Protein AF-0000000067833320 (afdb_homodimer)

Sequence (356 aa):
MSDLRVIGLAGWSGAGKTTLLARLIPVLVTRGMRVATLKHAHHAFDIDQPGKDSFVHRQAGASEVIVSSARRWAQIREVEEGAEATLPELLRRLTPTGLALVEGFKREAHPKLEVFRAANGRPPLHGDNPRIVGIASDVPFPQAAVPVVGLDDIEAIADLVTERAEALETVLARLERPMSDLRVIGLAGWSGAGKTTLLARLIPVLVTRGMRVATLKHAHHAFDIDQPGKDSFVHRQAGASEVIVSSARRWAQIREVEEGAEATLPELLRRLTPTGLALVEGFKREAHPKLEVFRAANGRPPLHGDNPRIVGIASDVPFPQAAVPVVGLDDIEAIADLVTERAEALETVLARLERP

Structure (mmCIF, N/CA/C/O backbone):
data_AF-0000000067833320-model_v1
#
loop_
_entity.id
_entity.type
_entity.pdbx_description
1 polymer 'Molybdopterin-guanine dinucleotide biosynthesis protein B, GTP-binding'
#
loop_
_atom_site.group_PDB
_atom_site.id
_atom_site.type_symbol
_atom_site.label_atom_id
_atom_site.label_alt_id
_atom_site.label_comp_id
_atom_site.label_asym_id
_atom_site.label_entity_id
_atom_site.label_seq_id
_atom_site.pdbx_PDB_ins_code
_atom_site.Cartn_x
_atom_site.Cartn_y
_atom_site.Cartn_z
_atom_site.occupancy
_atom_site.B_iso_or_equiv
_atom_site.auth_seq_id
_atom_site.auth_comp_id
_atom_site.auth_asym_id
_atom_site.auth_atom_id
_atom_site.pdbx_PDB_model_num
ATOM 1 N N . MET A 1 1 ? 6.457 -0.053 21.578 1 74.06 1 MET A N 1
ATOM 2 C CA . MET A 1 1 ? 5.422 0.975 21.578 1 74.06 1 MET A CA 1
ATOM 3 C C . MET A 1 1 ? 5.641 1.967 20.438 1 74.06 1 MET A C 1
ATOM 5 O O . MET A 1 1 ? 6.781 2.227 20.047 1 74.06 1 MET A O 1
ATOM 9 N N . SER A 1 2 ? 4.539 2.297 19.562 1 88.75 2 SER A N 1
ATOM 10 C CA . SER A 1 2 ? 4.648 3.225 18.453 1 88.75 2 SER A CA 1
ATOM 11 C C . SER A 1 2 ? 4.984 4.633 18.922 1 88.75 2 SER A C 1
ATOM 13 O O . SER A 1 2 ? 4.445 5.094 19.938 1 88.75 2 SER A O 1
ATOM 15 N N . ASP A 1 3 ? 5.953 5.301 18.344 1 95.12 3 ASP A N 1
ATOM 16 C CA . ASP A 1 3 ? 6.242 6.699 18.656 1 95.12 3 ASP A CA 1
ATOM 17 C C . ASP A 1 3 ? 5.746 7.625 17.547 1 95.12 3 ASP A C 1
ATOM 19 O O . ASP A 1 3 ? 6.199 8.766 17.438 1 95.12 3 ASP A O 1
ATOM 23 N N . LEU A 1 4 ? 4.863 7.09 16.781 1 97.88 4 LEU A N 1
ATOM 24 C CA . LEU A 1 4 ? 4.262 7.867 15.695 1 97.88 4 LEU A CA 1
ATOM 25 C C . LEU A 1 4 ? 3.332 8.938 16.25 1 97.88 4 LEU A C 1
ATOM 27 O O . LEU A 1 4 ? 2.527 8.672 17.141 1 97.88 4 LEU A O 1
ATOM 31 N N . ARG A 1 5 ? 3.521 10.148 15.75 1 98.62 5 ARG A N 1
ATOM 32 C CA . ARG A 1 5 ? 2.623 11.25 16.078 1 98.62 5 ARG A CA 1
ATOM 33 C C . ARG A 1 5 ? 1.807 11.672 14.867 1 98.62 5 ARG A C 1
ATOM 35 O O . ARG A 1 5 ? 2.246 11.5 13.727 1 98.62 5 ARG A O 1
ATOM 42 N N . VAL A 1 6 ? 0.588 12.219 15.141 1 98.75 6 VAL A N 1
ATOM 43 C CA . VAL A 1 6 ? -0.373 12.43 14.07 1 98.75 6 VAL A CA 1
ATOM 44 C C . VAL A 1 6 ? -0.903 13.867 14.125 1 98.75 6 VAL A C 1
ATOM 46 O O . VAL A 1 6 ? -1.241 14.367 15.195 1 98.75 6 VAL A O 1
ATOM 49 N N . ILE A 1 7 ? -0.963 14.461 13.039 1 98.75 7 ILE A N 1
ATOM 50 C CA . ILE A 1 7 ? -1.669 15.734 12.922 1 98.75 7 ILE A CA 1
ATOM 51 C C . ILE A 1 7 ? -2.207 15.898 11.508 1 98.75 7 ILE A C 1
ATOM 53 O O . ILE A 1 7 ? -1.565 15.484 10.539 1 98.75 7 ILE A O 1
ATOM 57 N N . GLY A 1 8 ? -3.346 16.438 11.422 1 98.12 8 GLY A N 1
ATOM 58 C CA . GLY A 1 8 ? -3.959 16.656 10.125 1 98.12 8 GLY A CA 1
ATOM 59 C C . GLY A 1 8 ? -3.912 18.109 9.68 1 98.12 8 GLY A C 1
ATOM 60 O O . GLY A 1 8 ? -3.506 18.984 10.445 1 98.12 8 GLY A O 1
ATOM 61 N N . LEU A 1 9 ? -4.227 18.328 8.445 1 97.44 9 LEU A N 1
ATOM 62 C CA . LEU A 1 9 ? -4.488 19.656 7.883 1 97.44 9 LEU A CA 1
ATOM 63 C C . LEU A 1 9 ? -5.961 19.812 7.527 1 97.44 9 LEU A C 1
ATOM 65 O O . LEU A 1 9 ? -6.562 18.906 6.941 1 97.44 9 LEU A O 1
ATOM 69 N N . ALA A 1 10 ? -6.469 20.875 7.93 1 96.5 10 ALA A N 1
ATOM 70 C CA . ALA A 1 10 ? -7.84 21.219 7.582 1 96.5 10 ALA A CA 1
ATOM 71 C C . ALA A 1 10 ? -7.887 22.531 6.789 1 96.5 10 ALA A C 1
ATOM 73 O O . ALA A 1 10 ? -7.047 23.406 6.98 1 96.5 10 ALA A O 1
ATOM 74 N N . GLY A 1 11 ? -8.836 22.609 5.988 1 95.38 11 GLY A N 1
ATOM 75 C CA . GLY A 1 11 ? -9.039 23.797 5.164 1 95.38 11 GLY A CA 1
ATOM 76 C C . GLY A 1 11 ? -9.922 23.547 3.959 1 95.38 11 GLY A C 1
ATOM 77 O O . GLY A 1 11 ? -10.094 22.391 3.539 1 95.38 11 GLY A O 1
ATOM 78 N N . TRP A 1 12 ? -10.516 24.609 3.439 1 93.75 12 TRP A N 1
ATOM 79 C CA . TRP A 1 12 ? -11.367 24.484 2.26 1 93.75 12 TRP A CA 1
ATOM 80 C C . TRP A 1 12 ? -10.539 24.203 1.015 1 93.75 12 TRP A C 1
ATOM 82 O O . TRP A 1 12 ? -9.328 24.453 1 1 93.75 12 TRP A O 1
ATOM 92 N N . SER A 1 13 ? -11.234 23.594 0.027 1 90.25 13 SER A N 1
ATOM 93 C CA . SER A 1 13 ? -10.57 23.422 -1.262 1 90.25 13 SER A CA 1
ATOM 94 C C . SER A 1 13 ? -9.953 24.734 -1.744 1 90.25 13 SER A C 1
ATOM 96 O O . SER A 1 13 ? -10.586 25.781 -1.66 1 90.25 13 SER A O 1
ATOM 98 N N . GLY A 1 14 ? -8.727 24.688 -2.121 1 90.31 14 GLY A N 1
ATOM 99 C CA . GLY A 1 14 ? -8.07 25.875 -2.625 1 90.31 14 GLY A CA 1
ATOM 100 C C . GLY A 1 14 ? -7.301 26.641 -1.555 1 90.31 14 GLY A C 1
ATOM 101 O O . GLY A 1 14 ? -6.637 27.625 -1.847 1 90.31 14 GLY A O 1
ATOM 102 N N . ALA A 1 15 ? -7.324 26.141 -0.377 1 93.44 15 ALA A N 1
ATOM 103 C CA . ALA A 1 15 ? -6.668 26.844 0.724 1 93.44 15 ALA A CA 1
ATOM 104 C C . ALA A 1 15 ? -5.152 26.672 0.659 1 93.44 15 ALA A C 1
ATOM 106 O O . ALA A 1 15 ? -4.41 27.375 1.341 1 93.44 15 ALA A O 1
ATOM 107 N N . GLY A 1 16 ? -4.723 25.672 -0.151 1 91.94 16 GLY A N 1
ATOM 108 C CA . GLY A 1 16 ? -3.289 25.484 -0.327 1 91.94 16 GLY A CA 1
ATOM 109 C C . GLY A 1 16 ? -2.721 24.375 0.535 1 91.94 16 GLY A C 1
ATOM 110 O O . GLY A 1 16 ? -1.532 24.375 0.86 1 91.94 16 GLY A O 1
ATOM 111 N N . LYS A 1 17 ? -3.521 23.453 0.942 1 93.81 17 LYS A N 1
ATOM 112 C CA . LYS A 1 17 ? -3.076 22.375 1.814 1 93.81 17 LYS A CA 1
ATOM 113 C C . LYS A 1 17 ? -1.991 21.531 1.143 1 93.81 17 LYS A C 1
ATOM 115 O O . LYS A 1 17 ? -0.934 21.297 1.729 1 93.81 17 LYS A O 1
ATOM 120 N N . THR A 1 18 ? -2.223 21.094 -0.013 1 90.44 18 THR A N 1
ATOM 121 C CA . THR A 1 18 ? -1.281 20.25 -0.732 1 90.44 18 THR A CA 1
ATOM 122 C C . THR A 1 18 ? 0.027 20.984 -0.994 1 90.44 18 THR A C 1
ATOM 124 O O . THR A 1 18 ? 1.109 20.422 -0.853 1 90.44 18 THR A O 1
ATOM 127 N N . THR A 1 19 ? -0.073 22.281 -1.34 1 92.12 19 THR A N 1
ATOM 128 C CA . THR A 1 19 ? 1.105 23.125 -1.54 1 92.12 19 THR A CA 1
ATOM 129 C C . THR A 1 19 ? 1.911 23.234 -0.25 1 92.12 19 THR A C 1
ATOM 131 O O . THR A 1 19 ? 3.141 23.141 -0.268 1 92.12 19 THR A O 1
ATOM 134 N N . LEU A 1 20 ? 1.208 23.516 0.738 1 96.44 20 LEU A N 1
ATOM 135 C CA . LEU A 1 20 ? 1.877 23.641 2.027 1 96.44 20 LEU A CA 1
ATOM 136 C C . LEU A 1 20 ? 2.607 22.359 2.389 1 96.44 20 LEU A C 1
ATOM 138 O O . LEU A 1 20 ? 3.754 22.391 2.842 1 96.44 20 LEU A O 1
ATOM 142 N N . LEU A 1 21 ? 1.971 21.219 2.172 1 96.56 21 LEU A N 1
ATOM 143 C CA . LEU A 1 21 ? 2.578 19.938 2.51 1 96.56 21 LEU A CA 1
ATOM 144 C C . LEU A 1 21 ? 3.863 19.719 1.72 1 96.56 21 LEU A C 1
ATOM 146 O O . LEU A 1 21 ? 4.855 19.219 2.266 1 96.56 21 LEU A O 1
ATOM 150 N N . ALA A 1 22 ? 3.859 20.062 0.51 1 95.75 22 ALA A N 1
ATOM 151 C CA . ALA A 1 22 ? 5.027 19.891 -0.347 1 95.75 22 ALA A CA 1
ATOM 152 C C . ALA A 1 22 ? 6.215 20.703 0.174 1 95.75 22 ALA A C 1
ATOM 154 O O . ALA A 1 22 ? 7.367 20.297 0.016 1 95.75 22 ALA A O 1
ATOM 155 N N . ARG A 1 23 ? 5.93 21.812 0.79 1 97.75 23 ARG A N 1
ATOM 156 C CA . ARG A 1 23 ? 6.988 22.656 1.33 1 97.75 23 ARG A CA 1
ATOM 157 C C . ARG A 1 23 ? 7.355 22.234 2.75 1 97.75 23 ARG A C 1
ATOM 159 O O . ARG A 1 23 ? 8.5 22.406 3.174 1 97.75 23 ARG A O 1
ATOM 166 N N . LEU A 1 24 ? 6.414 21.734 3.42 1 98.56 24 LEU A N 1
ATOM 167 C CA . LEU A 1 24 ? 6.578 21.391 4.824 1 98.56 24 LEU A CA 1
ATOM 168 C C . LEU A 1 24 ? 7.387 20.109 4.977 1 98.56 24 LEU A C 1
ATOM 170 O O . LEU A 1 24 ? 8.258 20.016 5.844 1 98.56 24 LEU A O 1
ATOM 174 N N . ILE A 1 25 ? 7.188 19.109 4.133 1 98.56 25 ILE A N 1
ATOM 175 C CA . ILE A 1 25 ? 7.77 17.781 4.25 1 98.56 25 ILE A CA 1
ATOM 176 C C . ILE A 1 25 ? 9.297 17.875 4.184 1 98.56 25 ILE A C 1
ATOM 178 O O . ILE A 1 25 ? 9.992 17.359 5.059 1 98.56 25 ILE A O 1
ATOM 182 N N . PRO A 1 26 ? 9.867 18.656 3.256 1 98.38 26 PRO A N 1
ATOM 183 C CA . PRO A 1 26 ? 11.328 18.734 3.193 1 98.38 26 PRO A CA 1
ATOM 184 C C . PRO A 1 26 ? 11.938 19.328 4.465 1 98.38 26 PRO A C 1
ATOM 186 O O . PRO A 1 26 ? 13.008 18.891 4.902 1 98.38 26 PRO A O 1
ATOM 189 N N . VAL A 1 27 ? 11.297 20.266 4.992 1 98.62 27 VAL A N 1
ATOM 190 C CA . VAL A 1 27 ? 11.789 20.891 6.207 1 98.62 27 VAL A CA 1
ATOM 191 C C . VAL A 1 27 ? 11.797 19.891 7.355 1 98.62 27 VAL A C 1
ATOM 193 O O . VAL A 1 27 ? 12.781 19.781 8.086 1 98.62 27 VAL A O 1
ATOM 196 N N . LEU A 1 28 ? 10.742 19.141 7.504 1 98.62 28 LEU A N 1
ATOM 197 C CA . LEU A 1 28 ? 10.641 18.141 8.555 1 98.62 28 LEU A CA 1
ATOM 198 C C . LEU A 1 28 ? 11.68 17.031 8.367 1 98.62 28 LEU A C 1
ATOM 200 O O . LEU A 1 28 ? 12.312 16.594 9.328 1 98.62 28 LEU A O 1
ATOM 204 N N . VAL A 1 29 ? 11.875 16.609 7.156 1 97.81 29 VAL A N 1
ATOM 205 C CA . VAL A 1 29 ? 12.836 15.562 6.836 1 97.81 29 VAL A CA 1
ATOM 206 C C . VAL A 1 29 ? 14.25 16.047 7.133 1 97.81 29 VAL A C 1
ATOM 208 O O . VAL A 1 29 ? 15.062 15.305 7.695 1 97.81 29 VAL A O 1
ATOM 211 N N . THR A 1 30 ? 14.531 17.25 6.781 1 97.31 30 THR A N 1
ATOM 212 C CA . THR A 1 30 ? 15.844 17.844 7.043 1 97.31 30 THR A CA 1
ATOM 213 C C . THR A 1 30 ? 16.125 17.875 8.539 1 97.31 30 THR A C 1
ATOM 215 O O . THR A 1 30 ? 17.281 17.75 8.961 1 97.31 30 THR A O 1
ATOM 218 N N . ARG A 1 31 ? 15.102 17.969 9.273 1 97.38 31 ARG A N 1
ATOM 219 C CA . ARG A 1 31 ? 15.219 17.984 10.727 1 97.38 31 ARG A CA 1
ATOM 220 C C . ARG A 1 31 ? 15.375 16.578 11.281 1 97.38 31 ARG A C 1
ATOM 222 O O . ARG A 1 31 ? 15.398 16.391 12.5 1 97.38 31 ARG A O 1
ATOM 229 N N . GLY A 1 32 ? 15.367 15.594 10.445 1 96.12 32 GLY A N 1
ATOM 230 C CA . GLY A 1 32 ? 15.625 14.219 10.844 1 96.12 32 GLY A CA 1
ATOM 231 C C . GLY A 1 32 ? 14.359 13.438 11.125 1 96.12 32 GLY A C 1
ATOM 232 O O . GLY A 1 32 ? 14.414 12.336 11.688 1 96.12 32 GLY A O 1
ATOM 233 N N . MET A 1 33 ? 13.258 14.016 10.711 1 96.62 33 MET A N 1
ATOM 234 C CA . MET A 1 33 ? 11.992 13.344 11.008 1 96.62 33 MET A CA 1
ATOM 235 C C . MET A 1 33 ? 11.586 12.43 9.859 1 96.62 33 MET A C 1
ATOM 237 O O . MET A 1 33 ? 11.719 12.797 8.688 1 96.62 33 MET A O 1
ATOM 241 N N . ARG A 1 34 ? 11.188 11.234 10.195 1 96.5 34 ARG A N 1
ATOM 242 C CA . ARG A 1 34 ? 10.484 10.391 9.234 1 96.5 34 ARG A CA 1
ATOM 243 C C . ARG A 1 34 ? 9.047 10.852 9.055 1 96.5 34 ARG A C 1
ATOM 245 O O . ARG A 1 34 ? 8.305 11 10.031 1 96.5 34 ARG A O 1
ATOM 252 N N . VAL A 1 35 ? 8.633 11.086 7.793 1 98.19 35 VAL A N 1
ATOM 253 C CA . VAL A 1 35 ? 7.32 11.672 7.551 1 98.19 35 VAL A CA 1
ATOM 254 C C . VAL A 1 35 ? 6.477 10.711 6.719 1 98.19 35 VAL A C 1
ATOM 256 O O . VAL A 1 35 ? 6.945 10.172 5.711 1 98.19 35 VAL A O 1
ATOM 259 N N . ALA A 1 36 ? 5.301 10.445 7.137 1 98.38 36 ALA A N 1
ATOM 260 C CA . ALA A 1 36 ? 4.258 9.766 6.371 1 98.38 36 ALA A CA 1
ATOM 261 C C . ALA A 1 36 ? 3.109 10.711 6.047 1 98.38 36 ALA A C 1
ATOM 263 O O . ALA A 1 36 ? 2.812 11.625 6.824 1 98.38 36 ALA A O 1
ATOM 264 N N . THR A 1 37 ? 2.508 10.484 4.926 1 98.06 37 THR A N 1
ATOM 265 C CA . THR A 1 37 ? 1.328 11.273 4.598 1 98.06 37 THR A CA 1
ATOM 266 C C . THR A 1 37 ? 0.134 10.367 4.309 1 98.06 37 THR A C 1
ATOM 268 O O . THR A 1 37 ? 0.297 9.266 3.777 1 98.06 37 THR A O 1
ATOM 271 N N . LEU A 1 38 ? -0.971 10.797 4.719 1 97.44 38 LEU A N 1
ATOM 272 C CA . LEU A 1 38 ? -2.25 10.141 4.488 1 97.44 38 LEU A CA 1
ATOM 273 C C . LEU A 1 38 ? -3.271 11.117 3.92 1 97.44 38 LEU A C 1
ATOM 275 O O . LEU A 1 38 ? -3.5 12.188 4.488 1 97.44 38 LEU A O 1
ATOM 279 N N . LYS A 1 39 ? -3.76 10.766 2.764 1 94.88 39 LYS A N 1
ATOM 280 C CA . LYS A 1 39 ? -4.742 11.648 2.133 1 94.88 39 LYS A CA 1
ATOM 281 C C . LYS A 1 39 ? -6.012 10.883 1.774 1 94.88 39 LYS A C 1
ATOM 283 O O . LYS A 1 39 ? -5.949 9.812 1.163 1 94.88 39 LYS A O 1
ATOM 288 N N . HIS A 1 40 ? -7.105 11.414 2.17 1 93.12 40 HIS A N 1
ATOM 289 C CA . HIS A 1 40 ? -8.391 10.922 1.683 1 93.12 40 HIS A CA 1
ATOM 290 C C . HIS A 1 40 ? -8.891 11.766 0.511 1 93.12 40 HIS A C 1
ATOM 292 O O . HIS A 1 40 ? -9.062 12.977 0.638 1 93.12 40 HIS A O 1
ATOM 298 N N . ALA A 1 41 ? -9.086 11.047 -0.572 1 85.75 41 ALA A N 1
ATOM 299 C CA . ALA A 1 41 ? -9.578 11.711 -1.773 1 85.75 41 ALA A CA 1
ATOM 300 C C . ALA A 1 41 ? -11.078 11.484 -1.947 1 85.75 41 ALA A C 1
ATOM 302 O O . ALA A 1 41 ? -11.578 10.383 -1.726 1 85.75 41 ALA A O 1
ATOM 303 N N . HIS A 1 42 ? -11.805 12.531 -2.191 1 78.12 42 HIS A N 1
ATOM 304 C CA . HIS A 1 42 ? -13.25 12.453 -2.393 1 78.12 42 HIS A CA 1
ATOM 305 C C . HIS A 1 42 ? -13.586 11.68 -3.664 1 78.12 42 HIS A C 1
ATOM 307 O O . HIS A 1 42 ? -14.633 11.039 -3.744 1 78.12 42 HIS A O 1
ATOM 313 N N . HIS A 1 43 ? -12.719 11.719 -4.582 1 77.44 43 HIS A N 1
ATOM 314 C CA . HIS A 1 43 ? -12.992 11.023 -5.836 1 77.44 43 HIS A CA 1
ATOM 315 C C . HIS A 1 43 ? -12.133 9.781 -5.977 1 77.44 43 HIS A C 1
ATOM 317 O O . HIS A 1 43 ? -11.062 9.688 -5.367 1 77.44 43 HIS A O 1
ATOM 323 N N . ALA A 1 44 ? -12.75 8.875 -6.766 1 71.06 44 ALA A N 1
ATOM 324 C CA . ALA A 1 44 ? -12.008 7.66 -7.086 1 71.06 44 ALA A CA 1
ATOM 325 C C . ALA A 1 44 ? -10.711 7.984 -7.812 1 71.06 44 ALA A C 1
ATOM 327 O O . ALA A 1 44 ? -10.664 8.883 -8.656 1 71.06 44 ALA A O 1
ATOM 328 N N . PHE A 1 45 ? -9.672 7.461 -7.316 1 77.31 45 PHE A N 1
ATOM 329 C CA . PHE A 1 45 ? -8.367 7.676 -7.93 1 77.31 45 PHE A CA 1
ATOM 330 C C . PHE A 1 45 ? -7.75 6.355 -8.367 1 77.31 45 PHE A C 1
ATOM 332 O O . PHE A 1 45 ? -8.219 5.285 -7.973 1 77.31 45 PHE A O 1
ATOM 339 N N . ASP A 1 46 ? -6.906 6.453 -9.422 1 81.44 46 ASP A N 1
ATOM 340 C CA . ASP A 1 46 ? -6.027 5.332 -9.742 1 81.44 46 ASP A CA 1
ATOM 341 C C . ASP A 1 46 ? -4.562 5.723 -9.578 1 81.44 46 ASP A C 1
ATOM 343 O O . ASP A 1 46 ? -4.086 6.66 -10.219 1 81.44 46 ASP A O 1
ATOM 347 N N . ILE A 1 47 ? -3.98 5.105 -8.641 1 86.5 47 ILE A N 1
ATOM 348 C CA . ILE A 1 47 ? -2.578 5.406 -8.383 1 86.5 47 ILE A CA 1
ATOM 349 C C . ILE A 1 47 ? -1.702 4.734 -9.438 1 86.5 47 ILE A C 1
ATOM 351 O O . ILE A 1 47 ? -0.564 5.152 -9.664 1 86.5 47 ILE A O 1
ATOM 355 N N . ASP A 1 48 ? -2.195 3.654 -10.07 1 88.38 48 ASP A N 1
ATOM 356 C CA . ASP A 1 48 ? -1.497 2.961 -11.148 1 88.38 48 ASP A CA 1
ATOM 357 C C . ASP A 1 48 ? -2.131 3.271 -12.5 1 88.38 48 ASP A C 1
ATOM 359 O O . ASP A 1 48 ? -3.113 4.012 -12.578 1 88.38 48 ASP A O 1
ATOM 363 N N . GLN A 1 49 ? -1.409 2.922 -13.602 1 87.81 49 GLN A N 1
ATOM 364 C CA . GLN A 1 49 ? -1.873 3.254 -14.945 1 87.81 49 GLN A CA 1
ATOM 365 C C . GLN A 1 49 ? -1.968 2.006 -15.82 1 87.81 49 GLN A C 1
ATOM 367 O O . GLN A 1 49 ? -1.28 1.015 -15.57 1 87.81 49 GLN A O 1
ATOM 372 N N . PRO A 1 50 ? -2.828 2.109 -16.875 1 85.5 50 PRO A N 1
ATOM 373 C CA . PRO A 1 50 ? -2.928 0.984 -17.812 1 85.5 50 PRO A CA 1
ATOM 374 C C . PRO A 1 50 ? -1.568 0.541 -18.344 1 85.5 50 PRO A C 1
ATOM 376 O O . PRO A 1 50 ? -0.73 1.381 -18.688 1 85.5 50 PRO A O 1
ATOM 379 N N . GLY A 1 51 ? -1.385 -0.758 -18.375 1 83.75 51 GLY A N 1
ATOM 380 C CA . GLY A 1 51 ? -0.127 -1.29 -18.875 1 83.75 51 GLY A CA 1
ATOM 381 C C . GLY A 1 51 ? 0.811 -1.739 -17.766 1 83.75 51 GLY A C 1
ATOM 382 O O . GLY A 1 51 ? 1.733 -2.521 -18.016 1 83.75 51 GLY A O 1
ATOM 383 N N . LYS A 1 52 ? 0.589 -1.218 -16.562 1 87.31 52 LYS A N 1
ATOM 384 C CA . LYS A 1 52 ? 1.38 -1.685 -15.438 1 87.31 52 LYS A CA 1
ATOM 385 C C . LYS A 1 52 ? 0.813 -2.982 -14.867 1 87.31 52 LYS A C 1
ATOM 387 O O . LYS A 1 52 ? -0.387 -3.24 -14.969 1 87.31 52 LYS A O 1
ATOM 392 N N . ASP A 1 53 ? 1.65 -3.732 -14.297 1 88.5 53 ASP A N 1
ATOM 393 C CA . ASP A 1 53 ? 1.245 -5.023 -13.742 1 88.5 53 ASP A CA 1
ATOM 394 C C . ASP A 1 53 ? 0.15 -4.852 -12.695 1 88.5 53 ASP A C 1
ATOM 396 O O . ASP A 1 53 ? -0.83 -5.602 -12.688 1 88.5 53 ASP A O 1
ATOM 400 N N . SER A 1 54 ? 0.334 -3.84 -11.852 1 93.12 54 SER A N 1
ATOM 401 C CA . SER A 1 54 ? -0.656 -3.623 -10.805 1 93.12 54 SER A CA 1
ATOM 402 C C . SER A 1 54 ? -2.031 -3.328 -11.391 1 93.12 54 SER A C 1
ATOM 404 O O . SER A 1 54 ? -3.037 -3.875 -10.938 1 93.12 54 SER A O 1
ATOM 406 N N . PHE A 1 55 ? -2.062 -2.508 -12.438 1 91.56 55 PHE A N 1
ATOM 407 C CA . PHE A 1 55 ? -3.316 -2.158 -13.094 1 91.56 55 PHE A CA 1
ATOM 408 C C . PHE A 1 55 ? -3.951 -3.385 -13.734 1 91.56 55 PHE A C 1
ATOM 410 O O . PHE A 1 55 ? -5.145 -3.641 -13.562 1 91.56 55 PHE A O 1
ATOM 417 N N . VAL A 1 56 ? -3.143 -4.121 -14.383 1 93.19 56 VAL A N 1
ATOM 418 C CA . VAL A 1 56 ? -3.607 -5.309 -15.094 1 93.19 56 VAL A CA 1
ATOM 419 C C . VAL A 1 56 ? -4.203 -6.305 -14.102 1 93.19 56 VAL A C 1
ATOM 421 O O . VAL A 1 56 ? -5.281 -6.855 -14.336 1 93.19 56 VAL A O 1
ATOM 424 N N . HIS A 1 57 ? -3.533 -6.52 -13.016 1 95.44 57 HIS A N 1
ATOM 425 C CA . HIS A 1 57 ? -4.008 -7.48 -12.031 1 95.44 57 HIS A CA 1
ATOM 426 C C . HIS A 1 57 ? -5.312 -7.023 -11.391 1 95.44 57 HIS A C 1
ATOM 428 O O . HIS A 1 57 ? -6.227 -7.828 -11.188 1 95.44 57 HIS A O 1
ATOM 434 N N . ARG A 1 58 ? -5.434 -5.727 -11.109 1 93.75 58 ARG A N 1
ATOM 435 C CA . ARG A 1 58 ? -6.664 -5.203 -10.531 1 93.75 58 ARG A CA 1
ATOM 436 C C . ARG A 1 58 ? -7.828 -5.336 -11.508 1 93.75 58 ARG A C 1
ATOM 438 O O . ARG A 1 58 ? -8.922 -5.742 -11.125 1 93.75 58 ARG A O 1
ATOM 445 N N . GLN A 1 59 ? -7.527 -5.008 -12.734 1 93.69 59 GLN A N 1
ATOM 446 C CA . GLN A 1 59 ? -8.555 -5.125 -13.766 1 93.69 59 GLN A CA 1
ATOM 447 C C . GLN A 1 59 ? -9.008 -6.574 -13.922 1 93.69 59 GLN A C 1
ATOM 449 O O . GLN A 1 59 ? -10.18 -6.832 -14.203 1 93.69 59 GLN A O 1
ATOM 454 N N . ALA A 1 60 ? -8.078 -7.477 -13.695 1 95.5 60 ALA A N 1
ATOM 455 C CA . ALA A 1 60 ? -8.383 -8.898 -13.805 1 95.5 60 ALA A CA 1
ATOM 456 C C . ALA A 1 60 ? -9.203 -9.383 -12.609 1 95.5 60 ALA A C 1
ATOM 458 O O . ALA A 1 60 ? -9.703 -10.508 -12.609 1 95.5 60 ALA A O 1
ATOM 459 N N . GLY A 1 61 ? -9.266 -8.57 -11.516 1 95.5 61 GLY A N 1
ATOM 460 C CA . GLY A 1 61 ? -10.164 -8.898 -10.422 1 95.5 61 GLY A CA 1
ATOM 461 C C . GLY A 1 61 ? -9.453 -9.109 -9.102 1 95.5 61 GLY A C 1
ATOM 462 O O . GLY A 1 61 ? -10.086 -9.422 -8.086 1 95.5 61 GLY A O 1
ATOM 463 N N . ALA A 1 62 ? -8.133 -8.969 -9.156 1 96.69 62 ALA A N 1
ATOM 464 C CA . ALA A 1 62 ? -7.426 -9.07 -7.883 1 96.69 62 ALA A CA 1
ATOM 465 C C . ALA A 1 62 ? -7.887 -7.988 -6.91 1 96.69 62 ALA A C 1
ATOM 467 O O . ALA A 1 62 ? -7.961 -6.809 -7.27 1 96.69 62 ALA A O 1
ATOM 468 N N . SER A 1 63 ? -8.141 -8.344 -5.656 1 95.81 63 SER A N 1
ATOM 469 C CA . SER A 1 63 ? -8.641 -7.398 -4.664 1 95.81 63 SER A CA 1
ATOM 470 C C . SER A 1 63 ? -7.492 -6.656 -3.986 1 95.81 63 SER A C 1
ATOM 472 O O . SER A 1 63 ? -7.711 -5.633 -3.336 1 95.81 63 SER A O 1
ATOM 474 N N . GLU A 1 64 ? -6.309 -7.215 -4.105 1 96.69 64 GLU A N 1
ATOM 475 C CA . GLU A 1 64 ? -5.117 -6.629 -3.498 1 96.69 64 GLU A CA 1
ATOM 476 C C . GLU A 1 64 ? -3.871 -6.926 -4.324 1 96.69 64 GLU A C 1
ATOM 478 O O . GLU A 1 64 ? -3.703 -8.039 -4.828 1 96.69 64 GLU A O 1
ATOM 483 N N . VAL A 1 65 ? -3.045 -5.875 -4.461 1 96.81 65 VAL A N 1
ATOM 484 C CA . VAL A 1 65 ? -1.83 -6.012 -5.258 1 96.81 65 VAL A CA 1
ATOM 485 C C . VAL A 1 65 ? -0.654 -5.375 -4.52 1 96.81 65 VAL A C 1
ATOM 487 O O . VAL A 1 65 ? -0.76 -4.25 -4.023 1 96.81 65 VAL A O 1
ATOM 490 N N . ILE A 1 66 ? 0.402 -6.141 -4.426 1 97.12 66 ILE A N 1
ATOM 491 C CA . ILE A 1 66 ? 1.654 -5.586 -3.926 1 97.12 66 ILE A CA 1
ATOM 492 C C . ILE A 1 66 ? 2.729 -5.68 -5.008 1 97.12 66 ILE A C 1
ATOM 494 O O . ILE A 1 66 ? 2.938 -6.742 -5.594 1 97.12 66 ILE A O 1
ATOM 498 N N . VAL A 1 67 ? 3.324 -4.602 -5.305 1 95.31 67 VAL A N 1
ATOM 499 C CA . VAL A 1 67 ? 4.504 -4.547 -6.16 1 95.31 67 VAL A CA 1
ATOM 500 C C . VAL A 1 67 ? 5.711 -4.082 -5.352 1 95.31 67 VAL A C 1
ATOM 502 O O . VAL A 1 67 ? 5.656 -3.045 -4.688 1 95.31 67 VAL A O 1
ATOM 505 N N . SER A 1 68 ? 6.762 -4.906 -5.422 1 94.12 68 SER A N 1
ATOM 506 C CA . SER A 1 68 ? 7.949 -4.59 -4.629 1 94.12 68 SER A CA 1
ATOM 507 C C . SER A 1 68 ? 9.188 -4.492 -5.508 1 94.12 68 SER A C 1
ATOM 509 O O . SER A 1 68 ? 9.273 -5.148 -6.547 1 94.12 68 SER A O 1
ATOM 511 N N . SER A 1 69 ? 10.055 -3.668 -5.113 1 91.25 69 SER A N 1
ATOM 512 C CA . SER A 1 69 ? 11.375 -3.527 -5.715 1 91.25 69 SER A CA 1
ATOM 513 C C . SER A 1 69 ? 12.445 -3.277 -4.656 1 91.25 69 SER A C 1
ATOM 515 O O . SER A 1 69 ? 12.18 -3.398 -3.459 1 91.25 69 SER A O 1
ATOM 517 N N . ALA A 1 70 ? 13.688 -3.006 -5.16 1 85.81 70 ALA A N 1
ATOM 518 C CA . ALA A 1 70 ? 14.797 -2.758 -4.246 1 85.81 70 ALA A CA 1
ATOM 519 C C . ALA A 1 70 ? 14.617 -1.435 -3.506 1 85.81 70 ALA A C 1
ATOM 521 O O . ALA A 1 70 ? 15.18 -1.235 -2.43 1 85.81 70 ALA A O 1
ATOM 522 N N . ARG A 1 71 ? 13.773 -0.462 -3.941 1 85.94 71 ARG A N 1
ATOM 523 C CA . ARG A 1 71 ? 13.719 0.889 -3.395 1 85.94 71 ARG A CA 1
ATOM 524 C C . ARG A 1 71 ? 12.414 1.117 -2.629 1 85.94 71 ARG A C 1
ATOM 526 O O . ARG A 1 71 ? 12.375 1.909 -1.685 1 85.94 71 ARG A O 1
ATOM 533 N N . ARG A 1 72 ? 11.406 0.354 -3.188 1 92.31 72 ARG A N 1
ATOM 534 C CA . ARG A 1 72 ? 10.102 0.627 -2.58 1 92.31 72 ARG A CA 1
ATOM 535 C C . ARG A 1 72 ? 9.125 -0.508 -2.85 1 92.31 72 ARG A C 1
ATOM 537 O O . ARG A 1 72 ? 9.375 -1.36 -3.705 1 92.31 72 ARG A O 1
ATOM 544 N N . TRP A 1 73 ? 8.102 -0.495 -2.07 1 93.88 73 TRP A N 1
ATOM 545 C CA . TRP A 1 73 ? 6.953 -1.337 -2.408 1 93.88 73 TRP A CA 1
ATOM 546 C C . TRP A 1 73 ? 5.656 -0.542 -2.34 1 93.88 73 TRP A C 1
ATOM 548 O O . TRP A 1 73 ? 5.59 0.496 -1.678 1 93.88 73 TRP A O 1
ATOM 558 N N . ALA A 1 74 ? 4.699 -0.998 -3.078 1 95.75 74 ALA A N 1
ATOM 559 C CA . ALA A 1 74 ? 3.373 -0.393 -3.143 1 95.75 74 ALA A CA 1
ATOM 560 C C . ALA A 1 74 ? 2.281 -1.445 -2.975 1 95.75 74 ALA A C 1
ATOM 562 O O . ALA A 1 74 ? 2.416 -2.572 -3.455 1 95.75 74 ALA A O 1
ATOM 563 N N . GLN A 1 75 ? 1.301 -1.056 -2.314 1 96.38 75 GLN A N 1
ATOM 564 C CA . GLN A 1 75 ? 0.129 -1.903 -2.127 1 96.38 75 GLN A CA 1
ATOM 565 C C . GLN A 1 75 ? -1.15 -1.169 -2.52 1 96.38 75 GLN A C 1
ATOM 567 O O . GLN A 1 75 ? -1.342 -0.008 -2.152 1 96.38 75 GLN A O 1
ATOM 572 N N . ILE A 1 76 ? -1.964 -1.817 -3.242 1 95.88 76 ILE A N 1
ATOM 573 C CA . ILE A 1 76 ? -3.289 -1.304 -3.572 1 95.88 76 ILE A CA 1
ATOM 574 C C . ILE A 1 76 ? -4.355 -2.305 -3.129 1 95.88 76 ILE A C 1
ATOM 576 O O . ILE A 1 76 ? -4.266 -3.494 -3.439 1 95.88 76 ILE A O 1
ATOM 580 N N . ARG A 1 77 ? -5.285 -1.885 -2.412 1 95.31 77 ARG A N 1
ATOM 581 C CA . ARG A 1 77 ? -6.383 -2.732 -1.957 1 95.31 77 ARG A CA 1
ATOM 582 C C . ARG A 1 77 ? -7.73 -2.148 -2.367 1 95.31 77 ARG A C 1
ATOM 584 O O . ARG A 1 77 ? -8.016 -0.981 -2.094 1 95.31 77 ARG A O 1
ATOM 591 N N . GLU A 1 78 ? -8.484 -3.01 -2.963 1 92.88 78 GLU A N 1
ATOM 592 C CA . GLU A 1 78 ? -9.852 -2.643 -3.291 1 92.88 78 GLU A CA 1
ATOM 593 C C . GLU A 1 78 ? -10.789 -2.867 -2.102 1 92.88 78 GLU A C 1
ATOM 595 O O . GLU A 1 78 ? -10.68 -3.877 -1.404 1 92.88 78 GLU A O 1
ATOM 600 N N . VAL A 1 79 ? -11.5 -1.854 -1.825 1 85.44 79 VAL A N 1
ATOM 601 C CA . VAL A 1 79 ? -12.469 -1.997 -0.745 1 85.44 79 VAL A CA 1
ATOM 602 C C . VAL A 1 79 ? -13.852 -2.277 -1.326 1 85.44 79 VAL A C 1
ATOM 604 O O . VAL A 1 79 ? -14.172 -1.822 -2.426 1 85.44 79 VAL A O 1
ATOM 607 N N . GLU A 1 80 ? -14.516 -3.242 -0.697 1 79.5 80 GLU A N 1
ATOM 608 C CA . GLU A 1 80 ? -15.867 -3.568 -1.148 1 79.5 80 GLU A CA 1
ATOM 609 C C . GLU A 1 80 ? -16.766 -2.338 -1.115 1 79.5 80 GLU A C 1
ATOM 611 O O . GLU A 1 80 ? -16.516 -1.394 -0.366 1 79.5 80 GLU A O 1
ATOM 616 N N . GLU A 1 81 ? -17.734 -2.43 -1.98 1 73.56 81 GLU A N 1
ATOM 617 C CA . GLU A 1 81 ? -18.688 -1.327 -2.018 1 73.56 81 GLU A CA 1
ATOM 618 C C . GLU A 1 81 ? -19.312 -1.09 -0.644 1 73.56 81 GLU A C 1
ATOM 620 O O . GLU A 1 81 ? -19.734 -2.035 0.02 1 73.56 81 GLU A O 1
ATOM 625 N N . GLY A 1 82 ? -19.266 0.12 -0.196 1 70.25 82 GLY A N 1
ATOM 626 C CA . GLY A 1 82 ? -19.844 0.504 1.082 1 70.25 82 GLY A CA 1
ATOM 627 C C . GLY A 1 82 ? -18.891 0.319 2.248 1 70.25 82 GLY A C 1
ATOM 628 O O . GLY A 1 82 ? -19.188 0.746 3.367 1 70.25 82 GLY A O 1
ATOM 629 N N . ALA A 1 83 ? -17.781 -0.393 1.908 1 76.25 83 ALA A N 1
ATOM 630 C CA . ALA A 1 83 ? -16.781 -0.588 2.945 1 76.25 83 ALA A CA 1
ATOM 631 C C . ALA A 1 83 ? -15.586 0.347 2.736 1 76.25 83 ALA A C 1
ATOM 633 O O . ALA A 1 83 ? -15.023 0.408 1.643 1 76.25 83 ALA A O 1
ATOM 634 N N . GLU A 1 84 ? -15.57 1.571 3.418 1 82.94 84 GLU A N 1
ATOM 635 C CA . GLU A 1 84 ? -14.438 2.49 3.305 1 82.94 84 GLU A CA 1
ATOM 636 C C . GLU A 1 84 ? -13.477 2.328 4.477 1 82.94 84 GLU A C 1
ATOM 638 O O . GLU A 1 84 ? -13.906 2.168 5.621 1 82.94 84 GLU A O 1
ATOM 643 N N . ALA A 1 85 ? -12.242 2.322 4.027 1 90.12 85 ALA A N 1
ATOM 644 C CA . ALA A 1 85 ? -11.258 2.25 5.105 1 90.12 85 ALA A CA 1
ATOM 645 C C . ALA A 1 85 ? -11.383 3.445 6.043 1 90.12 85 ALA A C 1
ATOM 647 O O . ALA A 1 85 ? -11.523 4.586 5.594 1 90.12 85 ALA A O 1
ATOM 648 N N . THR A 1 86 ? -11.398 3.17 7.312 1 93.31 86 THR A N 1
ATOM 649 C CA . THR A 1 86 ? -11.492 4.238 8.305 1 93.31 86 THR A CA 1
ATOM 650 C C . THR A 1 86 ? -10.117 4.82 8.602 1 93.31 86 THR A C 1
ATOM 652 O O . THR A 1 86 ? -9.094 4.199 8.305 1 93.31 86 THR A O 1
ATOM 655 N N . LEU A 1 87 ? -10.094 5.984 9.148 1 96.25 87 LEU A N 1
ATOM 656 C CA . LEU A 1 87 ? -8.828 6.629 9.484 1 96.25 87 LEU A CA 1
ATOM 657 C C . LEU A 1 87 ? -8.008 5.762 10.43 1 96.25 87 LEU A C 1
ATOM 659 O O . LEU A 1 87 ? -6.809 5.562 10.211 1 96.25 87 LEU A O 1
ATOM 663 N N . PRO A 1 88 ? -8.625 5.168 11.516 1 96.56 88 PRO A N 1
ATOM 664 C CA . PRO A 1 88 ? -7.844 4.293 12.398 1 96.56 88 PRO A CA 1
ATOM 665 C C . PRO A 1 88 ? -7.199 3.127 11.656 1 96.56 88 PRO A C 1
ATOM 667 O O . PRO A 1 88 ? -6.035 2.801 11.906 1 96.56 88 PRO A O 1
ATOM 670 N N . GLU A 1 89 ? -7.926 2.527 10.75 1 94.06 89 GLU A N 1
ATOM 671 C CA . GLU A 1 89 ? -7.398 1.4 9.984 1 94.06 89 GLU A CA 1
ATOM 672 C C . GLU A 1 89 ? -6.184 1.815 9.156 1 94.06 89 GLU A C 1
ATOM 674 O O . GLU A 1 89 ? -5.191 1.088 9.094 1 94.06 89 GLU A O 1
ATOM 679 N N . LEU A 1 90 ? -6.277 2.938 8.539 1 96.44 90 LEU A N 1
ATOM 680 C CA . LEU A 1 90 ? -5.203 3.428 7.68 1 96.44 90 LEU A CA 1
ATOM 681 C C . LEU A 1 90 ? -3.988 3.83 8.508 1 96.44 90 LEU A C 1
ATOM 683 O O . LEU A 1 90 ? -2.852 3.539 8.133 1 96.44 90 LEU A O 1
ATOM 687 N N . LEU A 1 91 ? -4.219 4.496 9.641 1 97.44 91 LEU A N 1
ATOM 688 C CA . LEU A 1 91 ? -3.131 4.918 10.516 1 97.44 91 LEU A CA 1
ATOM 689 C C . LEU A 1 91 ? -2.35 3.711 11.031 1 97.44 91 LEU A C 1
ATOM 691 O O . LEU A 1 91 ? -1.125 3.77 11.164 1 97.44 91 LEU A O 1
ATOM 695 N N . ARG A 1 92 ? -3.039 2.641 11.273 1 95.12 92 ARG A N 1
ATOM 696 C CA . ARG A 1 92 ? -2.41 1.438 11.812 1 95.12 92 ARG A CA 1
ATOM 697 C C . ARG A 1 92 ? -1.485 0.795 10.789 1 95.12 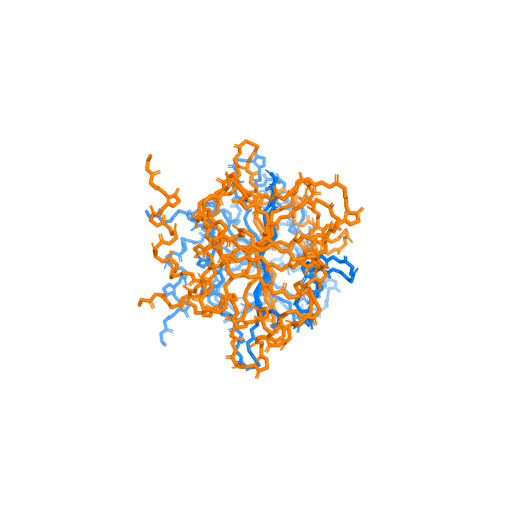92 ARG A C 1
ATOM 699 O O . ARG A 1 92 ? -0.66 -0.053 11.133 1 95.12 92 ARG A O 1
ATOM 706 N N . ARG A 1 93 ? -1.609 1.167 9.586 1 94.38 93 ARG A N 1
ATOM 707 C CA . ARG A 1 93 ? -0.792 0.579 8.531 1 94.38 93 ARG A CA 1
ATOM 708 C C . ARG A 1 93 ? 0.566 1.267 8.445 1 94.38 93 ARG A C 1
ATOM 710 O O . ARG A 1 93 ? 1.489 0.751 7.809 1 94.38 93 ARG A O 1
ATOM 717 N N . LEU A 1 94 ? 0.675 2.408 9.047 1 95.75 94 LEU A N 1
ATOM 718 C CA . LEU A 1 94 ? 1.897 3.197 8.938 1 95.75 94 LEU A CA 1
ATOM 719 C C . LEU A 1 94 ? 2.996 2.623 9.82 1 95.75 94 LEU A C 1
ATOM 721 O O . LEU A 1 94 ? 2.711 1.955 10.82 1 95.75 94 LEU A O 1
ATOM 725 N N . THR A 1 95 ? 4.246 2.848 9.461 1 90.62 95 THR A N 1
ATOM 726 C CA . THR A 1 95 ? 5.371 2.566 10.344 1 90.62 95 THR A CA 1
ATOM 727 C C . THR A 1 95 ? 5.199 3.273 11.68 1 90.62 95 THR A C 1
ATOM 729 O O . THR A 1 95 ? 4.766 4.426 11.734 1 90.62 95 THR A O 1
ATOM 732 N N . PRO A 1 96 ? 5.582 2.68 12.68 1 91.19 96 PRO A N 1
ATOM 733 C CA . PRO A 1 96 ? 5.215 3.137 14.023 1 91.19 96 PRO A CA 1
ATOM 734 C C . PRO A 1 96 ? 6.102 4.277 14.523 1 91.19 96 PRO A C 1
ATOM 736 O O . PRO A 1 96 ? 6.164 4.531 15.727 1 91.19 96 PRO A O 1
ATOM 739 N N . THR A 1 97 ? 6.828 4.965 13.648 1 94.94 97 THR A N 1
ATOM 740 C CA . THR A 1 97 ? 7.699 6.039 14.109 1 94.94 97 THR A CA 1
ATOM 741 C C . THR A 1 97 ? 7.594 7.254 13.195 1 94.94 97 THR A C 1
ATOM 743 O O . THR A 1 97 ? 7.387 7.113 11.992 1 94.94 97 THR A O 1
ATOM 746 N N . GLY A 1 98 ? 7.758 8.484 13.805 1 97.69 98 GLY A N 1
ATOM 747 C CA . GLY A 1 98 ? 7.812 9.711 13.031 1 97.69 98 GLY A CA 1
ATOM 748 C C . GLY A 1 98 ? 6.531 10.523 13.109 1 97.69 98 GLY A C 1
ATOM 749 O O . GLY A 1 98 ? 5.902 10.602 14.164 1 97.69 98 GLY A O 1
ATOM 750 N N . LEU A 1 99 ? 6.254 11.242 12.023 1 98.56 99 LEU A N 1
ATOM 751 C CA . LEU A 1 99 ? 5.109 12.141 11.953 1 98.56 99 LEU A CA 1
ATOM 752 C C . LEU A 1 99 ? 4.207 11.789 10.773 1 98.56 99 LEU A C 1
ATOM 754 O O . LEU A 1 99 ? 4.68 11.656 9.641 1 98.56 99 LEU A O 1
ATOM 758 N N . ALA A 1 100 ? 2.959 11.602 11.07 1 98.69 100 ALA A N 1
ATOM 759 C CA . ALA A 1 100 ? 1.946 11.391 10.031 1 98.69 100 ALA A CA 1
ATOM 760 C C . ALA A 1 100 ? 1.153 12.672 9.781 1 98.69 100 ALA A C 1
ATOM 762 O O . ALA A 1 100 ? 0.532 13.219 10.695 1 98.69 100 ALA A O 1
ATOM 763 N N . LEU A 1 101 ? 1.192 13.117 8.562 1 98.62 101 LEU A N 1
ATOM 764 C CA . LEU A 1 101 ? 0.408 14.266 8.117 1 98.62 101 LEU A CA 1
ATOM 765 C C . LEU A 1 101 ? -0.838 13.812 7.363 1 98.62 101 LEU A C 1
ATOM 767 O O . LEU A 1 101 ? -0.736 13.18 6.312 1 98.62 101 LEU A O 1
ATOM 771 N N . VAL A 1 102 ? -1.992 14.203 7.871 1 97.88 102 VAL A N 1
ATOM 772 C CA . VAL A 1 102 ? -3.25 13.68 7.344 1 97.88 102 VAL A CA 1
ATOM 773 C C . VAL A 1 102 ? -4.008 14.789 6.621 1 97.88 102 VAL A C 1
ATOM 775 O O . VAL A 1 102 ? -4.258 15.859 7.191 1 97.88 102 VAL A O 1
ATOM 778 N N . GLU A 1 103 ? -4.199 14.562 5.426 1 95.06 103 GLU A N 1
ATOM 779 C CA . GLU A 1 103 ? -5.062 15.461 4.66 1 95.06 103 GLU A CA 1
ATOM 780 C C . GLU A 1 103 ? -6.406 14.812 4.359 1 95.06 103 GLU A C 1
ATOM 782 O O . GLU A 1 103 ? -6.461 13.688 3.85 1 95.06 103 GLU A O 1
ATOM 787 N N . GLY A 1 104 ? -7.469 15.508 4.711 1 91.06 104 GLY A N 1
ATOM 788 C CA . GLY A 1 104 ? -8.805 14.938 4.652 1 91.06 104 GLY A CA 1
ATOM 789 C C . GLY A 1 104 ? -9.328 14.5 6.008 1 91.06 104 GLY A C 1
ATOM 790 O O . GLY A 1 104 ? -8.969 15.078 7.031 1 91.06 104 GLY A O 1
ATOM 791 N N . PHE A 1 105 ? -10.438 13.664 6.066 1 91.56 105 PHE A N 1
ATOM 792 C CA . PHE A 1 105 ? -11.055 13.18 7.297 1 91.56 105 PHE A CA 1
ATOM 793 C C . PHE A 1 105 ? -11.469 14.352 8.188 1 91.56 105 PHE A C 1
ATOM 795 O O . PHE A 1 105 ? -11.18 14.352 9.383 1 91.56 105 PHE A O 1
ATOM 802 N N . LYS A 1 106 ? -12.047 15.281 7.633 1 86.31 106 LYS A N 1
ATOM 803 C CA . LYS A 1 106 ? -12.344 16.562 8.258 1 86.31 106 LYS A CA 1
ATOM 804 C C . LYS A 1 106 ? -13.203 16.391 9.508 1 86.31 106 LYS A C 1
ATOM 806 O O . LYS A 1 106 ? -13.117 17.172 10.453 1 86.31 106 LYS A O 1
ATOM 811 N N . ARG A 1 107 ? -13.938 15.328 9.523 1 88.5 107 ARG A N 1
ATOM 812 C CA . ARG A 1 107 ? -14.891 15.148 10.609 1 88.5 107 ARG A CA 1
ATOM 813 C C . ARG A 1 107 ? -14.297 14.297 11.727 1 88.5 107 ARG A C 1
ATOM 815 O O . ARG A 1 107 ? -14.898 14.164 12.797 1 88.5 107 ARG A O 1
ATOM 822 N N . GLU A 1 108 ? -13.195 13.758 11.445 1 93.69 108 GLU A N 1
ATOM 823 C CA . GLU A 1 108 ? -12.586 12.883 12.438 1 93.69 108 GLU A CA 1
ATOM 824 C C . GLU A 1 108 ? -11.875 13.688 13.523 1 93.69 108 GLU A C 1
ATOM 826 O O . GLU A 1 108 ? -11.508 14.844 13.312 1 93.69 108 GLU A O 1
ATOM 831 N N . ALA A 1 109 ? -11.609 13.07 14.641 1 95.81 109 ALA A N 1
ATOM 832 C CA . ALA A 1 109 ? -11.234 13.812 15.844 1 95.81 109 ALA A CA 1
ATOM 833 C C . ALA A 1 109 ? -9.727 13.797 16.047 1 95.81 109 ALA A C 1
ATOM 835 O O . ALA A 1 109 ? -9.25 13.719 17.188 1 95.81 109 ALA A O 1
ATOM 836 N N . HIS A 1 110 ? -8.969 13.766 15.086 1 97.81 110 HIS A N 1
ATOM 837 C CA . HIS A 1 110 ? -7.531 13.969 15.195 1 97.81 110 HIS A CA 1
ATOM 838 C C . HIS A 1 110 ? -7.188 15.453 15.172 1 97.81 110 HIS A C 1
ATOM 840 O O . HIS A 1 110 ? -7.969 16.266 14.68 1 97.81 110 HIS A O 1
ATOM 846 N N . PRO A 1 111 ? -6.059 15.828 15.859 1 98.5 111 PRO A N 1
ATOM 847 C CA . PRO A 1 111 ? -5.684 17.25 15.828 1 98.5 111 PRO A CA 1
ATOM 848 C C . PRO A 1 111 ? -5.383 17.75 14.422 1 98.5 111 PRO A C 1
ATOM 850 O O . PRO A 1 111 ? -4.875 16.984 13.586 1 98.5 111 PRO A O 1
ATOM 853 N N . LYS A 1 112 ? -5.715 19.031 14.219 1 98.31 112 LYS A N 1
ATOM 854 C CA . LYS A 1 112 ? -5.527 19.562 12.867 1 98.31 112 LYS A CA 1
ATOM 855 C C . LYS A 1 112 ? -4.938 20.969 12.906 1 98.31 112 LYS A C 1
ATOM 857 O O . LYS A 1 112 ? -5.238 21.75 13.805 1 98.31 112 LYS A O 1
ATOM 862 N N . LEU A 1 113 ? -4.117 21.203 11.953 1 98.5 113 LEU A N 1
ATOM 863 C CA . LEU A 1 113 ? -3.727 22.562 11.602 1 98.5 113 LEU A CA 1
ATOM 864 C C . LEU A 1 113 ? -4.648 23.141 10.531 1 98.5 113 LEU A C 1
ATOM 866 O O . LEU A 1 113 ? -4.77 22.562 9.445 1 98.5 113 LEU A O 1
ATOM 870 N N . GLU A 1 114 ? -5.324 24.219 10.812 1 98 114 GLU A N 1
ATOM 871 C CA . GLU A 1 114 ? -6.121 24.875 9.781 1 98 114 GLU A CA 1
ATOM 872 C C . GLU A 1 114 ? -5.238 25.672 8.82 1 98 114 GLU A C 1
ATOM 874 O O . GLU A 1 114 ? -4.383 26.453 9.258 1 98 114 GLU A O 1
ATOM 879 N N . VAL A 1 115 ? -5.375 25.438 7.59 1 98.06 115 VAL A N 1
ATOM 880 C CA . VAL A 1 115 ? -4.777 26.25 6.531 1 98.06 115 VAL A CA 1
ATOM 881 C C . VAL A 1 115 ? -5.812 27.219 5.977 1 98.06 115 VAL A C 1
ATOM 883 O O . VAL A 1 115 ? -6.809 26.797 5.375 1 98.06 115 VAL A O 1
ATOM 886 N N . PHE A 1 116 ? -5.547 28.531 6.109 1 97.69 116 PHE A N 1
ATOM 887 C CA . PHE A 1 116 ? -6.531 29.547 5.762 1 97.69 116 PHE A CA 1
ATOM 888 C C . PHE A 1 116 ? -5.945 30.547 4.785 1 97.69 116 PHE A C 1
ATOM 890 O O . PHE A 1 116 ? -4.867 31.109 5.023 1 97.69 116 PHE A O 1
ATOM 897 N N . ARG A 1 117 ? -6.617 30.672 3.797 1 96.44 117 ARG A N 1
ATOM 898 C CA . ARG A 1 117 ? -6.332 31.703 2.816 1 96.44 117 ARG A CA 1
ATOM 899 C C . ARG A 1 117 ? -7.543 32.625 2.609 1 96.44 117 ARG A C 1
ATOM 901 O O . ARG A 1 117 ? -8.602 32.156 2.174 1 96.44 117 ARG A O 1
ATOM 908 N N . ALA A 1 118 ? -7.324 33.875 2.771 1 95.06 118 ALA A N 1
ATOM 909 C CA . ALA A 1 118 ? -8.422 34.812 2.689 1 95.06 118 ALA A CA 1
ATOM 910 C C . ALA A 1 118 ? -9.031 34.844 1.288 1 95.06 118 ALA A C 1
ATOM 912 O O . ALA A 1 118 ? -10.242 35 1.133 1 95.06 118 ALA A O 1
ATOM 913 N N . ALA A 1 119 ? -8.25 34.625 0.312 1 93.31 119 ALA A N 1
ATOM 914 C CA . ALA A 1 119 ? -8.664 34.75 -1.085 1 93.31 119 ALA A CA 1
ATOM 915 C C . ALA A 1 119 ? -9.695 33.656 -1.431 1 93.31 119 ALA A C 1
ATOM 917 O O . ALA A 1 119 ? -10.43 33.781 -2.41 1 93.31 119 ALA A O 1
ATOM 918 N N . ASN A 1 120 ? -9.766 32.625 -0.586 1 91.81 120 ASN A N 1
ATOM 919 C CA . ASN A 1 120 ? -10.711 31.531 -0.811 1 91.81 120 ASN A CA 1
ATOM 920 C C . ASN A 1 120 ? -12.148 31.984 -0.554 1 91.81 120 ASN A C 1
ATOM 922 O O . ASN A 1 120 ? -13.094 31.328 -0.988 1 91.81 120 ASN A O 1
ATOM 926 N N . GLY A 1 121 ? -12.328 33.031 0.177 1 92.88 121 GLY A N 1
ATOM 927 C CA . GLY A 1 121 ? -13.641 33.562 0.457 1 92.88 121 GLY A CA 1
ATOM 928 C C . GLY A 1 121 ? -14.484 32.688 1.36 1 92.88 121 GLY A C 1
ATOM 929 O O . GLY A 1 121 ? -15.711 32.75 1.332 1 92.88 121 GLY A O 1
ATOM 930 N N . ARG A 1 122 ? -13.883 31.781 2.037 1 94.75 122 ARG A N 1
ATOM 931 C CA . ARG A 1 122 ? -14.586 30.859 2.926 1 94.75 122 ARG A CA 1
ATOM 932 C C . ARG A 1 122 ? -14.328 31.203 4.387 1 94.75 122 ARG A C 1
ATOM 934 O O . ARG A 1 122 ? -13.297 31.797 4.723 1 94.75 122 ARG A O 1
ATOM 941 N N . PRO A 1 123 ? -15.266 30.922 5.199 1 95 123 PRO A N 1
ATOM 942 C CA . PRO A 1 123 ? -15.062 31.219 6.617 1 95 123 PRO A CA 1
ATOM 943 C C . PRO A 1 123 ? -14.016 30.312 7.27 1 95 123 PRO A C 1
ATOM 945 O O . PRO A 1 123 ? -13.789 29.188 6.812 1 95 123 PRO A O 1
ATOM 948 N N . PRO A 1 124 ? -13.367 30.859 8.32 1 95.62 124 PRO A N 1
ATOM 949 C CA . PRO A 1 124 ? -12.445 30 9.062 1 95.62 124 PRO A CA 1
ATOM 950 C C . PRO A 1 124 ? -13.148 28.812 9.719 1 95.62 124 PRO A C 1
ATOM 952 O O . PRO A 1 124 ? -14.352 28.859 9.969 1 95.62 124 PRO A O 1
ATOM 955 N N . LEU A 1 125 ? -12.383 27.766 10.023 1 95.31 125 LEU A N 1
ATOM 956 C CA . LEU A 1 125 ? -12.945 26.531 10.562 1 95.31 125 LEU A CA 1
ATOM 957 C C . LEU A 1 125 ? -12.742 26.469 12.07 1 95.31 125 LEU A C 1
ATOM 959 O O . LEU A 1 125 ? -13.469 25.75 12.766 1 95.31 125 LEU A O 1
ATOM 963 N N . HIS A 1 126 ? -11.742 27.078 12.641 1 94.94 126 HIS A N 1
ATOM 964 C CA . HIS A 1 126 ? -11.297 26.875 14.016 1 94.94 126 HIS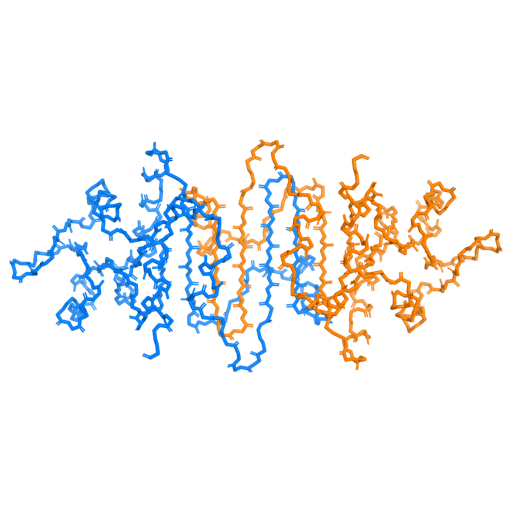 A CA 1
ATOM 965 C C . HIS A 1 126 ? -12.391 27.266 15.008 1 94.94 126 HIS A C 1
ATOM 967 O O . HIS A 1 126 ? -12.406 26.781 16.141 1 94.94 126 HIS A O 1
ATOM 973 N N . GLY A 1 127 ? -13.336 28.109 14.57 1 91 127 GLY A N 1
ATOM 974 C CA . GLY A 1 127 ? -14.406 28.5 15.469 1 91 127 GLY A CA 1
ATOM 975 C C . GLY A 1 127 ? -15.352 27.359 15.805 1 91 127 GLY A C 1
ATOM 976 O O . GLY A 1 127 ? -15.945 27.344 16.891 1 91 127 GLY A O 1
ATOM 977 N N . ASP A 1 128 ? -15.453 26.391 14.922 1 91 128 ASP A N 1
ATOM 978 C CA . ASP A 1 128 ? -16.453 25.344 15.07 1 91 128 ASP A CA 1
ATOM 979 C C . ASP A 1 128 ? -15.797 23.969 15.203 1 91 128 ASP A C 1
ATOM 981 O O . ASP A 1 128 ? -16.484 22.938 15.25 1 91 128 ASP A O 1
ATOM 985 N N . ASN A 1 129 ? -14.523 23.969 15.305 1 94.19 129 ASN A N 1
ATOM 986 C CA . ASN A 1 129 ? -13.805 22.688 15.336 1 94.19 129 ASN A CA 1
ATOM 987 C C . ASN A 1 129 ? -12.773 22.656 16.469 1 94.19 129 ASN A C 1
ATOM 989 O O . ASN A 1 129 ? -11.68 23.203 16.328 1 94.19 129 ASN A O 1
ATOM 993 N N . PRO A 1 130 ? -13.109 22.062 17.5 1 94.25 130 PRO A N 1
ATOM 994 C CA . PRO A 1 130 ? -12.227 22.062 18.656 1 94.25 130 PRO A CA 1
ATOM 995 C C . PRO A 1 130 ? -10.945 21.266 18.438 1 94.25 130 PRO A C 1
ATOM 997 O O . PRO A 1 130 ? -10.031 21.297 19.266 1 94.25 130 PRO A O 1
ATOM 1000 N N . ARG A 1 131 ? -10.859 20.578 17.297 1 96.81 131 ARG A N 1
ATOM 1001 C CA . ARG A 1 131 ? -9.672 19.766 17.031 1 96.81 131 ARG A CA 1
ATOM 1002 C C . ARG A 1 131 ? -8.641 20.547 16.234 1 96.81 131 ARG A C 1
ATOM 1004 O O . ARG A 1 131 ? -7.562 20.031 15.93 1 96.81 131 ARG A O 1
ATOM 1011 N N . ILE A 1 132 ? -9 21.75 15.945 1 97.56 132 ILE A N 1
ATOM 1012 C CA . ILE A 1 132 ? -7.996 22.641 15.375 1 97.56 132 ILE A CA 1
ATOM 1013 C C . ILE A 1 132 ? -7.09 23.172 16.484 1 97.56 132 ILE A C 1
ATOM 1015 O O . ILE A 1 132 ? -7.547 23.875 17.391 1 97.56 132 ILE A O 1
ATOM 1019 N N . VAL A 1 133 ? -5.836 22.875 16.312 1 98.38 133 VAL A N 1
ATOM 1020 C CA . VAL A 1 133 ? -4.902 23.141 17.406 1 98.38 133 VAL A CA 1
ATOM 1021 C C . VAL A 1 133 ? -3.896 24.203 16.969 1 98.38 133 VAL A C 1
ATOM 1023 O O . VAL A 1 133 ? -2.988 24.547 17.734 1 98.38 133 VAL A O 1
ATOM 1026 N N . GLY A 1 134 ? -3.979 24.719 15.82 1 98.44 134 GLY A N 1
ATOM 1027 C CA . GLY A 1 134 ? -3.176 25.766 15.227 1 98.44 134 GLY A CA 1
ATOM 1028 C C . GLY A 1 134 ? -3.695 26.234 13.883 1 98.44 134 GLY A C 1
ATOM 1029 O O . GLY A 1 134 ? -4.535 25.562 13.273 1 98.44 134 GLY A O 1
ATOM 1030 N N . ILE A 1 135 ? -3.258 27.422 13.5 1 98.44 135 ILE A N 1
ATOM 1031 C CA . ILE A 1 135 ? -3.723 28 12.25 1 98.44 135 ILE A CA 1
ATOM 1032 C C . ILE A 1 135 ? -2.531 28.516 11.438 1 98.44 135 ILE A C 1
ATOM 1034 O O . ILE A 1 135 ? -1.678 29.234 11.969 1 98.44 135 ILE A O 1
ATOM 1038 N N . ALA A 1 136 ? -2.375 28.062 10.281 1 98.5 136 ALA A N 1
ATOM 1039 C CA . ALA A 1 136 ? -1.541 28.703 9.266 1 98.5 136 ALA A CA 1
ATOM 1040 C C . ALA A 1 136 ? -2.377 29.594 8.359 1 98.5 136 ALA A C 1
ATOM 1042 O O . ALA A 1 136 ? -3.275 29.125 7.66 1 98.5 136 ALA A O 1
ATOM 1043 N N . SER A 1 137 ? -2.057 30.906 8.328 1 98.06 137 SER A N 1
ATOM 1044 C CA . SER A 1 137 ? -2.982 31.859 7.723 1 98.06 137 SER A CA 1
ATOM 1045 C C . SER A 1 137 ? -2.236 33.031 7.082 1 98.06 137 SER A C 1
ATOM 1047 O O . SER A 1 137 ? -1.14 33.375 7.516 1 98.06 137 SER A O 1
ATOM 1049 N N . ASP A 1 138 ? -2.82 33.531 6.043 1 97.5 138 ASP A N 1
ATOM 1050 C CA . ASP A 1 138 ? -2.238 34.719 5.434 1 97.5 138 ASP A CA 1
ATOM 1051 C C . ASP A 1 138 ? -2.83 36 6.039 1 97.5 138 ASP A C 1
ATOM 1053 O O . ASP A 1 138 ? -2.459 37.094 5.652 1 97.5 138 ASP A O 1
ATOM 1057 N N . VAL A 1 139 ? -3.754 35.844 6.969 1 96.69 139 VAL A N 1
ATOM 1058 C CA . VAL A 1 139 ? -4.309 36.938 7.738 1 96.69 139 VAL A CA 1
ATOM 1059 C C . VAL A 1 139 ? -4.258 36.625 9.227 1 96.69 139 VAL A C 1
ATOM 1061 O O . VAL A 1 139 ? -4.234 35.438 9.609 1 96.69 139 VAL A O 1
ATOM 1064 N N . PRO A 1 140 ? -4.27 37.656 9.992 1 95.19 140 PRO A N 1
ATOM 1065 C CA . PRO A 1 140 ? -4.215 37.406 11.43 1 95.19 140 PRO A CA 1
ATOM 1066 C C . PRO A 1 140 ? -5.559 36.969 12 1 95.19 140 PRO A C 1
ATOM 1068 O O . PRO A 1 140 ? -6.609 37.25 11.422 1 95.19 140 PRO A O 1
ATOM 1071 N N . PHE A 1 141 ? -5.504 36.188 12.984 1 96.06 141 PHE A N 1
ATOM 1072 C CA . PHE A 1 141 ? -6.652 35.844 13.812 1 96.06 141 PHE A CA 1
ATOM 1073 C C . PHE A 1 141 ? -6.383 36.156 15.273 1 96.06 141 PHE A C 1
ATOM 1075 O O . PHE A 1 141 ? -6.133 35.281 16.094 1 96.06 141 PHE A O 1
ATOM 1082 N N . PRO A 1 142 ? -6.516 37.406 15.609 1 94.44 142 PRO A N 1
ATOM 1083 C CA . PRO A 1 142 ? -6.125 37.844 16.953 1 94.44 142 PRO A CA 1
ATOM 1084 C C . PRO A 1 142 ? -6.957 37.188 18.047 1 94.44 142 PRO A C 1
ATOM 1086 O O . PRO A 1 142 ? -6.488 37.062 19.188 1 94.44 142 PRO A O 1
ATOM 1089 N N . GLN A 1 143 ? -8.172 36.781 17.766 1 93.81 143 GLN A N 1
ATOM 1090 C CA . GLN A 1 143 ? -9.062 36.219 18.781 1 93.81 143 GLN A CA 1
ATOM 1091 C C . GLN A 1 143 ? -8.969 34.719 18.828 1 93.81 143 GLN A C 1
ATOM 1093 O O . GLN A 1 143 ? -9.703 34.062 19.578 1 93.81 143 GLN A O 1
ATOM 1098 N N . ALA A 1 144 ? -8.094 34.188 18.016 1 95.44 144 ALA A N 1
ATOM 1099 C CA . ALA A 1 144 ? -7.98 32.75 17.984 1 95.44 144 ALA A CA 1
ATOM 1100 C C . ALA A 1 144 ? -7.43 32.219 19.312 1 95.44 144 ALA A C 1
ATOM 1102 O O . ALA A 1 144 ? -6.527 32.812 19.906 1 95.44 144 ALA A O 1
ATOM 1103 N N . ALA A 1 145 ? -7.898 31.109 19.75 1 95.12 145 ALA A N 1
ATOM 1104 C CA . ALA A 1 145 ? -7.484 30.484 21.016 1 95.12 145 ALA A CA 1
ATOM 1105 C C . ALA A 1 145 ? -6.293 29.562 20.797 1 95.12 145 ALA A C 1
ATOM 1107 O O . ALA A 1 145 ? -5.816 28.922 21.734 1 95.12 145 ALA A O 1
ATOM 1108 N N . VAL A 1 146 ? -5.867 29.438 19.625 1 97.75 146 VAL A N 1
ATOM 1109 C CA . VAL A 1 146 ? -4.746 28.578 19.25 1 97.75 146 VAL A CA 1
ATOM 1110 C C . VAL A 1 146 ? -3.678 29.406 18.547 1 97.75 146 VAL A C 1
ATOM 1112 O O . VAL A 1 146 ? -3.953 30.5 18.062 1 97.75 146 VAL A O 1
ATOM 1115 N N . PRO A 1 147 ? -2.449 28.906 18.484 1 98.12 147 PRO A N 1
ATOM 1116 C CA . PRO A 1 147 ? -1.397 29.656 17.781 1 98.12 147 PRO A CA 1
ATOM 1117 C C . PRO A 1 147 ? -1.703 29.859 16.312 1 98.12 147 PRO A C 1
ATOM 1119 O O . PRO A 1 147 ? -2.264 28.984 15.656 1 98.12 147 PRO A O 1
ATOM 1122 N N . VAL A 1 148 ? -1.312 31.062 15.828 1 98.5 148 VAL A N 1
ATOM 1123 C CA . VAL A 1 148 ? -1.454 31.422 14.422 1 98.5 148 VAL A CA 1
ATOM 1124 C C . VAL A 1 148 ? -0.083 31.734 13.828 1 98.5 148 VAL A C 1
ATOM 1126 O O . VAL A 1 148 ? 0.689 32.5 14.406 1 98.5 148 VAL A O 1
ATOM 1129 N N . VAL A 1 149 ? 0.243 31.109 12.758 1 98.31 149 VAL A N 1
ATOM 1130 C CA . VAL A 1 149 ? 1.498 31.359 12.055 1 98.31 149 VAL A CA 1
ATOM 1131 C C . VAL A 1 149 ? 1.215 31.719 10.602 1 98.31 149 VAL A C 1
ATOM 1133 O O . VAL A 1 149 ? 0.143 31.406 10.07 1 98.31 149 VAL A O 1
ATOM 1136 N N . GLY A 1 150 ? 2.213 32.375 10.023 1 97.75 150 GLY A N 1
ATOM 1137 C CA . GLY A 1 150 ? 2.053 32.75 8.625 1 97.75 150 GLY A CA 1
ATOM 1138 C C . GLY A 1 150 ? 2.16 31.578 7.672 1 97.75 150 GLY A C 1
ATOM 1139 O O . GLY A 1 150 ? 2.957 30.672 7.891 1 97.75 150 GLY A O 1
ATOM 1140 N N . LEU A 1 151 ? 1.454 31.672 6.559 1 96.5 151 LEU A N 1
ATOM 1141 C CA . LEU A 1 151 ? 1.415 30.594 5.582 1 96.5 151 LEU A CA 1
ATOM 1142 C C . LEU A 1 151 ? 2.785 30.391 4.938 1 96.5 151 LEU A C 1
ATOM 1144 O O . LEU A 1 151 ? 3.104 29.297 4.48 1 96.5 151 LEU A O 1
ATOM 1148 N N . ASP A 1 152 ? 3.592 31.406 4.93 1 96.25 152 ASP A N 1
ATOM 1149 C CA . ASP A 1 152 ? 4.875 31.312 4.238 1 96.25 152 ASP A CA 1
ATOM 1150 C C . ASP A 1 152 ? 6.004 31.016 5.219 1 96.25 152 ASP A C 1
ATOM 1152 O O . ASP A 1 152 ? 7.148 30.797 4.809 1 96.25 152 ASP A O 1
ATOM 1156 N N . ASP A 1 153 ? 5.703 30.984 6.434 1 97.88 153 ASP A N 1
ATOM 1157 C CA . ASP A 1 153 ? 6.711 30.672 7.438 1 97.88 153 ASP A CA 1
ATOM 1158 C C . ASP A 1 153 ? 6.77 29.172 7.719 1 97.88 153 ASP A C 1
ATOM 1160 O O . ASP A 1 153 ? 6.359 28.719 8.789 1 97.88 153 ASP A O 1
ATOM 1164 N N . ILE A 1 154 ? 7.398 28.453 6.836 1 98.62 154 ILE A N 1
ATOM 1165 C CA . ILE A 1 154 ? 7.367 26.984 6.844 1 98.62 154 ILE A CA 1
ATOM 1166 C C . ILE A 1 154 ? 8.078 26.469 8.094 1 98.62 154 ILE A C 1
ATOM 1168 O O . ILE A 1 154 ? 7.672 25.453 8.664 1 98.62 154 ILE A O 1
ATOM 1172 N N . GLU A 1 155 ? 9.133 27.141 8.516 1 98.62 155 GLU A N 1
ATOM 1173 C CA . GLU A 1 155 ? 9.836 26.734 9.734 1 98.62 155 GLU A CA 1
ATOM 1174 C C . GLU A 1 155 ? 8.922 26.828 10.953 1 98.62 155 GLU A C 1
ATOM 1176 O O . GLU A 1 155 ? 8.891 25.906 11.773 1 98.62 155 GLU A O 1
ATOM 1181 N N . ALA A 1 156 ? 8.156 27.891 11.016 1 98.69 156 ALA A N 1
ATOM 1182 C CA . ALA A 1 156 ? 7.223 28.047 12.125 1 98.69 156 ALA A CA 1
ATOM 1183 C C . ALA A 1 156 ? 6.098 27.016 12.047 1 98.69 156 ALA A C 1
ATOM 1185 O O . ALA A 1 156 ? 5.629 26.531 13.078 1 98.69 156 ALA A O 1
ATOM 1186 N N . ILE A 1 157 ? 5.664 26.766 10.906 1 98.75 157 ILE A N 1
ATOM 1187 C CA . ILE A 1 157 ? 4.629 25.75 10.719 1 98.75 157 ILE A CA 1
ATOM 1188 C C . ILE A 1 157 ? 5.164 24.391 11.148 1 98.75 157 ILE A C 1
ATOM 1190 O O . ILE A 1 157 ? 4.465 23.625 11.82 1 98.75 157 ILE A O 1
ATOM 1194 N N . ALA A 1 158 ? 6.418 24.094 10.789 1 98.81 158 ALA A N 1
ATOM 1195 C CA . ALA A 1 158 ? 7.047 22.844 11.195 1 98.81 158 ALA A CA 1
ATOM 1196 C C . ALA A 1 158 ? 7.098 22.719 12.711 1 98.81 158 ALA A C 1
ATOM 1198 O O . ALA A 1 158 ? 6.809 21.656 13.266 1 98.81 158 ALA A O 1
ATOM 1199 N N . ASP A 1 159 ? 7.469 23.797 13.336 1 98.81 159 ASP A N 1
ATOM 1200 C CA . ASP A 1 159 ? 7.477 23.812 14.797 1 98.81 159 ASP A CA 1
ATOM 1201 C C . ASP A 1 159 ? 6.086 23.516 15.352 1 98.81 159 ASP A C 1
ATOM 1203 O O . ASP A 1 159 ? 5.938 22.688 16.25 1 98.81 159 ASP A O 1
ATOM 1207 N N . LEU A 1 160 ? 5.137 24.203 14.812 1 98.75 160 LEU A N 1
ATOM 1208 C CA . LEU A 1 160 ? 3.771 24.109 15.32 1 98.75 160 LEU A CA 1
ATOM 1209 C C . LEU A 1 160 ? 3.225 22.688 15.164 1 98.75 160 LEU A C 1
ATOM 1211 O O . LEU A 1 160 ? 2.656 22.141 16.109 1 98.75 160 LEU A O 1
ATOM 1215 N N . VAL A 1 161 ? 3.41 22.062 14.008 1 98.62 161 VAL A N 1
ATOM 1216 C CA . VAL A 1 161 ? 2.852 20.734 13.773 1 98.62 161 VAL A CA 1
ATOM 1217 C C . VAL A 1 161 ? 3.562 19.719 14.656 1 98.62 161 VAL A C 1
ATOM 1219 O O . VAL A 1 161 ? 2.938 18.781 15.164 1 98.62 161 VAL A O 1
ATOM 1222 N N . THR A 1 162 ? 4.879 19.859 14.844 1 98.31 162 THR A N 1
ATOM 1223 C CA . THR A 1 162 ? 5.633 18.922 15.68 1 98.31 162 THR A CA 1
ATOM 1224 C C . THR A 1 162 ? 5.207 19.047 17.141 1 98.31 162 THR A C 1
ATOM 1226 O O . THR A 1 162 ? 5.094 18.047 17.844 1 98.31 162 THR A O 1
ATOM 1229 N N . GLU A 1 163 ? 4.969 20.234 17.5 1 98.38 163 GLU A N 1
ATOM 1230 C CA . GLU A 1 163 ? 4.586 20.5 18.891 1 98.38 163 GLU A CA 1
ATOM 1231 C C . GLU A 1 163 ? 3.17 20 19.172 1 98.38 163 GLU A C 1
ATOM 1233 O O . GLU A 1 163 ? 2.887 19.5 20.25 1 98.38 163 GLU A O 1
ATOM 1238 N N . ARG A 1 164 ? 2.303 20.094 18.203 1 98.62 164 ARG A N 1
ATOM 1239 C CA . ARG A 1 164 ? 0.878 19.906 18.453 1 98.62 164 ARG A CA 1
ATOM 1240 C C . ARG A 1 164 ? 0.435 18.5 18.047 1 98.62 164 ARG A C 1
ATOM 1242 O O . ARG A 1 164 ? -0.65 18.047 18.438 1 98.62 164 ARG A O 1
ATOM 1249 N N . ALA A 1 165 ? 1.239 17.828 17.266 1 98.69 165 ALA A N 1
ATOM 1250 C CA . ALA A 1 165 ? 0.896 16.453 16.922 1 98.69 165 ALA A CA 1
ATOM 1251 C C . ALA A 1 165 ? 0.713 15.602 18.172 1 98.69 165 ALA A C 1
ATOM 1253 O O . ALA A 1 165 ? 1.337 15.859 19.203 1 98.69 165 ALA A O 1
ATOM 1254 N N . GLU A 1 166 ? -0.138 14.641 18.031 1 98.69 166 GLU A N 1
ATOM 1255 C CA . GLU A 1 166 ? -0.433 13.781 19.172 1 98.69 166 GLU A CA 1
ATOM 1256 C C . GLU A 1 166 ? 0.019 12.344 18.906 1 98.69 166 GLU A C 1
ATOM 1258 O O . GLU A 1 166 ? 0.084 11.914 17.766 1 98.69 166 GLU A O 1
ATOM 1263 N N . ALA A 1 167 ? 0.295 11.664 20 1 98.38 167 ALA A N 1
ATOM 1264 C CA . ALA A 1 167 ? 0.697 10.258 19.906 1 98.38 167 ALA A CA 1
ATOM 1265 C C . ALA A 1 167 ? -0.385 9.43 19.219 1 98.38 167 ALA A C 1
ATOM 1267 O O . ALA A 1 167 ? -1.577 9.625 19.469 1 98.38 167 ALA A O 1
ATOM 1268 N N . LEU A 1 168 ? 0.024 8.516 18.422 1 98.19 168 LEU A N 1
ATOM 1269 C CA . LEU A 1 168 ? -0.899 7.668 17.672 1 98.19 168 LEU A CA 1
ATOM 1270 C C . LEU A 1 168 ? -1.928 7.039 18.609 1 98.19 168 LEU A C 1
ATOM 1272 O O . LEU A 1 168 ? -3.125 7.047 18.312 1 98.19 168 LEU A O 1
ATOM 1276 N N . GLU A 1 169 ? -1.478 6.535 19.688 1 97.12 169 GLU A N 1
ATOM 1277 C CA . GLU A 1 169 ? -2.363 5.84 20.609 1 97.12 169 GLU A CA 1
ATOM 1278 C C . GLU A 1 169 ? -3.455 6.766 21.141 1 97.12 169 GLU A C 1
ATOM 1280 O O . GLU A 1 169 ? -4.602 6.348 21.328 1 97.12 169 GLU A O 1
ATOM 1285 N N . THR A 1 170 ? -3.111 7.965 21.391 1 97.5 170 THR A N 1
ATOM 1286 C CA . THR A 1 170 ? -4.07 8.969 21.844 1 97.5 170 THR A CA 1
ATOM 1287 C C . THR A 1 170 ? -5.105 9.25 20.766 1 97.5 170 THR A C 1
ATOM 1289 O O . THR A 1 170 ? -6.305 9.297 21.047 1 97.5 170 THR A O 1
ATOM 1292 N N . VAL A 1 171 ? -4.668 9.391 19.562 1 97.88 171 VAL A N 1
ATOM 1293 C CA . VAL A 1 171 ? -5.539 9.672 18.422 1 97.88 171 VAL A CA 1
ATOM 1294 C C . VAL A 1 171 ? -6.477 8.492 18.188 1 97.88 171 VAL A C 1
ATOM 1296 O O . VAL A 1 171 ? -7.684 8.672 18.016 1 97.88 171 VAL A O 1
ATOM 1299 N N . LEU A 1 172 ? -5.926 7.309 18.203 1 97.38 172 LEU A N 1
ATOM 1300 C CA . LEU A 1 172 ? -6.723 6.105 17.984 1 97.38 172 LEU A CA 1
ATOM 1301 C C . LEU A 1 172 ? -7.805 5.965 19.047 1 97.38 172 LEU A C 1
ATOM 1303 O O . LEU A 1 172 ? -8.945 5.617 18.75 1 97.38 172 LEU A O 1
ATOM 1307 N N . ALA A 1 173 ? -7.41 6.254 20.25 1 96.94 173 ALA A N 1
ATOM 1308 C CA . ALA A 1 173 ? -8.367 6.16 21.344 1 96.94 173 ALA A CA 1
ATOM 1309 C C . ALA A 1 173 ? -9.547 7.105 21.125 1 96.94 173 ALA A C 1
ATOM 1311 O O . ALA A 1 173 ? -10.688 6.758 21.422 1 96.94 173 ALA A O 1
ATOM 1312 N N . ARG A 1 174 ? -9.266 8.234 20.656 1 95.81 174 ARG A N 1
ATOM 1313 C CA . ARG A 1 174 ? -10.305 9.234 20.422 1 95.81 174 ARG A CA 1
ATOM 1314 C C . ARG A 1 174 ? -11.164 8.859 19.219 1 95.81 174 ARG A C 1
ATOM 1316 O O . ARG A 1 174 ? -12.383 9.039 19.25 1 95.81 174 ARG A O 1
ATOM 1323 N N . LEU A 1 175 ? -10.578 8.352 18.188 1 95.69 175 LEU A N 1
ATOM 1324 C CA . LEU A 1 175 ? -11.273 8.016 16.938 1 95.69 175 LEU A CA 1
ATOM 1325 C C . LEU A 1 175 ? -12.172 6.805 17.141 1 95.69 175 LEU A C 1
ATOM 1327 O O . LEU A 1 175 ? -13.18 6.656 16.438 1 95.69 175 LEU A O 1
ATOM 1331 N N . GLU A 1 176 ? -11.781 5.977 17.953 1 92.12 176 GLU A N 1
ATOM 1332 C CA . GLU A 1 176 ? -12.5 4.719 18.125 1 92.12 176 GLU A CA 1
ATOM 1333 C C . GLU A 1 176 ? -13.453 4.777 19.312 1 92.12 176 GLU A C 1
ATOM 1335 O O . GLU A 1 176 ? -14.102 3.781 19.641 1 92.12 176 GLU A O 1
ATOM 1340 N N . ARG A 1 177 ? -13.414 5.93 19.922 1 84.12 177 ARG A N 1
ATOM 1341 C CA . ARG A 1 177 ? -14.367 6.094 21.016 1 84.12 177 ARG A CA 1
ATOM 1342 C C . ARG A 1 177 ? -15.805 5.941 20.516 1 84.12 177 ARG A C 1
ATOM 1344 O O . ARG A 1 177 ? -16.172 6.512 19.484 1 84.12 177 ARG A O 1
ATOM 1351 N N . PRO A 1 178 ? -16.547 5.148 21.188 1 74.5 178 PRO A N 1
ATOM 1352 C CA . PRO A 1 178 ? -17.953 4.93 20.828 1 74.5 178 PRO A CA 1
ATOM 1353 C C . PRO A 1 178 ? -18.797 6.203 20.891 1 74.5 178 PRO A C 1
ATOM 1355 O O . PRO A 1 178 ? -18.469 7.113 21.656 1 74.5 178 PRO A O 1
ATOM 1358 N N . MET B 1 1 ? -7.324 -16.891 12.977 1 74.81 1 MET B N 1
ATOM 1359 C CA . MET B 1 1 ? -6.277 -17.547 12.211 1 74.81 1 MET B CA 1
ATOM 1360 C C . MET B 1 1 ? -6.426 -17.25 10.719 1 74.81 1 MET B C 1
ATOM 1362 O O . MET B 1 1 ? -7.539 -17.062 10.227 1 74.81 1 MET B O 1
ATOM 1366 N N . SER B 1 2 ? -5.277 -16.828 9.977 1 89 2 SER B N 1
ATOM 1367 C CA . SER B 1 2 ? -5.316 -16.5 8.547 1 89 2 SER B CA 1
ATOM 1368 C C . SER B 1 2 ? -5.641 -17.734 7.715 1 89 2 SER B C 1
ATOM 1370 O O . SER B 1 2 ? -5.137 -18.828 7.988 1 89 2 SER B O 1
ATOM 1372 N N . ASP B 1 3 ? -6.551 -17.656 6.777 1 95.06 3 ASP B N 1
ATOM 1373 C CA . ASP B 1 3 ? -6.828 -18.75 5.855 1 95.06 3 ASP B CA 1
ATOM 1374 C C . ASP B 1 3 ? -6.242 -18.469 4.473 1 95.06 3 ASP B C 1
ATOM 1376 O O . ASP B 1 3 ? -6.66 -19.062 3.48 1 95.06 3 ASP B O 1
ATOM 1380 N N . LEU B 1 4 ? -5.344 -17.562 4.465 1 97.88 4 LEU B N 1
ATOM 1381 C CA . LEU B 1 4 ? -4.66 -17.219 3.223 1 97.88 4 LEU B CA 1
ATOM 1382 C C . LEU B 1 4 ? -3.738 -18.344 2.773 1 97.88 4 LEU B C 1
ATOM 1384 O O . LEU B 1 4 ? -2.996 -18.906 3.582 1 97.88 4 LEU B O 1
ATOM 1388 N N . ARG B 1 5 ? -3.861 -18.688 1.506 1 98.62 5 ARG B N 1
ATOM 1389 C CA . ARG B 1 5 ? -2.955 -19.656 0.892 1 98.62 5 ARG B CA 1
ATOM 1390 C C . ARG B 1 5 ? -2.057 -18.984 -0.141 1 98.62 5 ARG B C 1
ATOM 1392 O O . ARG B 1 5 ? -2.43 -17.969 -0.728 1 98.62 5 ARG B O 1
ATOM 1399 N N . VAL B 1 6 ? -0.847 -19.578 -0.328 1 98.75 6 VAL B N 1
ATOM 1400 C CA . VAL B 1 6 ? 0.181 -18.891 -1.104 1 98.75 6 VAL B CA 1
ATOM 1401 C C . VAL B 1 6 ? 0.746 -19.828 -2.162 1 98.75 6 VAL B C 1
ATOM 1403 O O . VAL B 1 6 ? 1.034 -21 -1.874 1 98.75 6 VAL B O 1
ATOM 1406 N N . ILE B 1 7 ? 0.883 -19.344 -3.305 1 98.75 7 ILE B N 1
ATOM 1407 C CA . ILE B 1 7 ? 1.629 -20.062 -4.332 1 98.75 7 ILE B CA 1
ATOM 1408 C C . ILE B 1 7 ? 2.252 -19.062 -5.309 1 98.75 7 ILE B C 1
ATOM 1410 O O . ILE B 1 7 ? 1.652 -18.031 -5.613 1 98.75 7 ILE B O 1
ATOM 1414 N N . GLY B 1 8 ? 3.406 -19.375 -5.715 1 98.12 8 GLY B N 1
ATOM 1415 C CA . GLY B 1 8 ? 4.098 -18.5 -6.656 1 98.12 8 GLY B CA 1
ATOM 1416 C C . GLY B 1 8 ? 4.117 -19.047 -8.07 1 98.12 8 GLY B C 1
ATOM 1417 O O . GLY B 1 8 ? 3.689 -20.188 -8.305 1 98.12 8 GLY B O 1
ATOM 1418 N N . LEU B 1 9 ? 4.516 -18.234 -8.984 1 97.44 9 LEU B N 1
ATOM 1419 C CA . LEU B 1 9 ? 4.848 -18.625 -10.359 1 97.44 9 LEU B CA 1
ATOM 1420 C C . LEU B 1 9 ? 6.344 -18.484 -10.609 1 97.44 9 LEU B C 1
ATOM 1422 O O . LEU B 1 9 ? 6.953 -17.484 -10.227 1 97.44 9 LEU B O 1
ATOM 1426 N N . ALA B 1 10 ? 6.852 -19.469 -11.172 1 96.5 10 ALA B N 1
ATOM 1427 C CA . ALA B 1 10 ? 8.25 -19.453 -11.578 1 96.5 10 ALA B CA 1
ATOM 1428 C C . ALA B 1 10 ? 8.383 -19.641 -13.094 1 96.5 10 ALA B C 1
ATOM 1430 O O . ALA B 1 10 ? 7.559 -20.312 -13.711 1 96.5 10 ALA B O 1
ATOM 1431 N N . GLY B 1 11 ? 9.375 -19.078 -13.602 1 95.38 11 GLY B N 1
ATOM 1432 C CA . GLY B 1 11 ? 9.648 -19.172 -15.023 1 95.38 11 GLY B CA 1
ATOM 1433 C C . GLY B 1 11 ? 10.602 -18.094 -15.516 1 95.38 11 GLY B C 1
ATOM 1434 O O . GLY B 1 11 ? 10.758 -17.062 -14.867 1 95.38 11 GLY B O 1
ATOM 1435 N N . TRP B 1 12 ? 11.25 -18.375 -16.641 1 93.81 12 TRP B N 1
ATOM 1436 C CA . TRP B 1 12 ? 12.164 -17.391 -17.234 1 93.81 12 TRP B CA 1
ATOM 1437 C C . TRP B 1 12 ? 11.398 -16.219 -17.828 1 93.81 12 TRP B C 1
ATOM 1439 O O . TRP B 1 12 ? 10.195 -16.312 -18.094 1 93.81 12 TRP B O 1
ATOM 1449 N N . SER B 1 13 ? 12.133 -15.078 -17.906 1 90.38 13 SER B N 1
ATOM 1450 C CA . SER B 1 13 ? 11.547 -13.945 -18.609 1 90.38 13 SER B CA 1
ATOM 1451 C C . SER B 1 13 ? 10.992 -14.352 -19.969 1 90.38 13 SER B C 1
ATOM 1453 O O . SER B 1 13 ? 11.648 -15.094 -20.703 1 90.38 13 SER B O 1
ATOM 1455 N N . GLY B 1 14 ? 9.781 -14.008 -20.234 1 90.38 14 GLY B N 1
ATOM 1456 C CA . GLY B 1 14 ? 9.188 -14.328 -21.516 1 90.38 14 GLY B CA 1
ATOM 1457 C C . GLY B 1 14 ? 8.383 -15.617 -21.5 1 90.38 14 GLY B C 1
ATOM 1458 O O . GLY B 1 14 ? 7.766 -15.984 -22.5 1 90.38 14 GLY B O 1
ATOM 1459 N N . ALA B 1 15 ? 8.32 -16.234 -20.391 1 93.56 15 ALA B N 1
ATOM 1460 C CA . ALA B 1 15 ? 7.625 -17.516 -20.297 1 93.56 15 ALA B CA 1
ATOM 1461 C C . ALA B 1 15 ? 6.109 -17.312 -20.281 1 93.56 15 ALA B C 1
ATOM 1463 O O . ALA B 1 15 ? 5.348 -18.266 -20.453 1 93.56 15 ALA B O 1
ATOM 1464 N N . GLY B 1 16 ? 5.699 -16.047 -20.016 1 92 16 GLY B N 1
ATOM 1465 C CA . GLY B 1 16 ? 4.273 -15.75 -20.062 1 92 16 GLY B CA 1
ATOM 1466 C C . GLY B 1 16 ? 3.629 -15.719 -18.688 1 92 16 GLY B C 1
ATOM 1467 O O . GLY B 1 16 ? 2.422 -15.945 -18.562 1 92 16 GLY B O 1
ATOM 1468 N N . LYS B 1 17 ? 4.375 -15.492 -17.672 1 93.88 17 LYS B N 1
ATOM 1469 C CA . LYS B 1 17 ? 3.852 -15.492 -16.297 1 93.88 17 LYS B CA 1
ATOM 1470 C C . LYS B 1 17 ? 2.783 -14.414 -16.125 1 93.88 17 LYS B C 1
ATOM 1472 O O . LYS B 1 17 ? 1.687 -14.703 -15.633 1 93.88 17 LYS B O 1
ATOM 1477 N N . THR B 1 18 ? 3.07 -13.242 -16.5 1 90.38 18 THR B N 1
ATOM 1478 C CA . THR B 1 18 ? 2.148 -12.125 -16.328 1 90.38 18 THR B CA 1
ATOM 1479 C C . THR B 1 18 ? 0.878 -12.336 -17.141 1 90.38 18 THR B C 1
ATOM 1481 O O . THR B 1 18 ? -0.225 -12.062 -16.672 1 90.38 18 THR B O 1
ATOM 1484 N N . THR B 1 19 ? 1.04 -12.883 -18.359 1 92.12 19 THR B N 1
ATOM 1485 C CA . THR B 1 19 ? -0.104 -13.203 -19.203 1 92.12 19 THR B CA 1
ATOM 1486 C C . THR B 1 19 ? -0.979 -14.266 -18.547 1 92.12 19 THR B C 1
ATOM 1488 O O . THR B 1 19 ? -2.207 -14.156 -18.547 1 92.12 19 THR B O 1
ATOM 1491 N N . LEU B 1 20 ? -0.332 -15.242 -18.109 1 96.44 20 LEU B N 1
ATOM 1492 C CA . LEU B 1 20 ? -1.068 -16.312 -17.453 1 96.44 20 LEU B CA 1
ATOM 1493 C C . LEU B 1 20 ? -1.853 -15.773 -16.266 1 96.44 20 LEU B C 1
ATOM 1495 O O . LEU B 1 20 ? -3.021 -16.125 -16.078 1 96.44 20 LEU B O 1
ATOM 1499 N N . LEU B 1 21 ? -1.238 -14.914 -15.469 1 96.5 21 LEU B N 1
ATOM 1500 C CA . LEU B 1 21 ? -1.899 -14.375 -14.289 1 96.5 21 LEU B CA 1
ATOM 1501 C C . LEU B 1 21 ? -3.143 -13.578 -14.672 1 96.5 21 LEU B C 1
ATOM 1503 O O . LEU B 1 21 ? -4.18 -13.68 -14.016 1 96.5 21 LEU B O 1
ATOM 1507 N N . ALA B 1 22 ? -3.059 -12.859 -15.711 1 95.69 22 ALA B N 1
ATOM 1508 C CA . ALA B 1 22 ? -4.184 -12.047 -16.172 1 95.69 22 ALA B CA 1
ATOM 1509 C C . ALA B 1 22 ? -5.371 -12.922 -16.547 1 95.69 22 ALA B C 1
ATOM 1511 O O . ALA B 1 22 ? -6.527 -12.516 -16.391 1 95.69 22 ALA B O 1
ATOM 1512 N N . ARG B 1 23 ? -5.102 -14.094 -17.016 1 97.69 23 ARG B N 1
ATOM 1513 C CA . ARG B 1 23 ? -6.16 -15.016 -17.422 1 97.69 23 ARG B CA 1
ATOM 1514 C C . ARG B 1 23 ? -6.621 -15.859 -16.234 1 97.69 23 ARG B C 1
ATOM 1516 O O . ARG B 1 23 ? -7.785 -16.266 -16.172 1 97.69 23 ARG B O 1
ATOM 1523 N N . LEU B 1 24 ? -5.734 -16.109 -15.375 1 98.56 24 LEU B N 1
ATOM 1524 C CA . LEU B 1 24 ? -5.988 -16.984 -14.242 1 98.56 24 LEU B CA 1
ATOM 1525 C C . LEU B 1 24 ? -6.844 -16.281 -13.188 1 98.56 24 LEU B C 1
ATOM 1527 O O . LEU B 1 24 ? -7.762 -16.891 -12.633 1 98.56 24 LEU B O 1
ATOM 1531 N N . ILE B 1 25 ? -6.621 -15.016 -12.914 1 98.56 25 ILE B N 1
ATOM 1532 C CA . ILE B 1 25 ? -7.246 -14.273 -11.828 1 98.56 25 ILE B CA 1
ATOM 1533 C C . ILE B 1 25 ? -8.758 -14.242 -12.031 1 98.56 25 ILE B C 1
ATOM 1535 O O . ILE B 1 25 ? -9.523 -14.586 -11.125 1 98.56 25 ILE B O 1
ATOM 1539 N N . PRO B 1 26 ? -9.25 -13.977 -13.25 1 98.38 26 PRO B N 1
ATOM 1540 C CA . PRO B 1 26 ? -10.703 -13.938 -13.438 1 98.38 26 PRO B CA 1
ATOM 1541 C C . PRO B 1 26 ? -11.367 -15.281 -13.148 1 98.38 26 PRO B C 1
ATOM 1543 O O . PRO B 1 26 ? -12.469 -15.328 -12.586 1 98.38 26 PRO B O 1
ATOM 1546 N N . VAL B 1 27 ? -10.734 -16.297 -13.516 1 98.62 27 VAL B N 1
ATOM 1547 C CA . VAL B 1 27 ? -11.273 -17.625 -13.289 1 98.62 27 VAL B CA 1
ATOM 1548 C C . VAL B 1 27 ? -11.375 -17.906 -11.789 1 98.62 27 VAL B C 1
ATOM 1550 O O . VAL B 1 27 ? -12.406 -18.375 -11.312 1 98.62 27 VAL B O 1
ATOM 1553 N N . LEU B 1 28 ? -10.359 -17.578 -11.055 1 98.62 28 LEU B N 1
ATOM 1554 C CA . LEU B 1 28 ? -10.344 -17.797 -9.609 1 98.62 28 LEU B CA 1
ATOM 1555 C C . LEU B 1 28 ? -11.398 -16.922 -8.922 1 98.62 28 LEU B C 1
ATOM 1557 O O . LEU B 1 28 ? -12.102 -17.391 -8.023 1 98.62 28 LEU B O 1
ATOM 1561 N N . VAL B 1 29 ? -11.539 -15.711 -9.352 1 97.81 29 VAL B N 1
ATOM 1562 C CA . VAL B 1 29 ? -12.508 -14.781 -8.781 1 97.81 29 VAL B CA 1
ATOM 1563 C C . VAL B 1 29 ? -13.93 -15.281 -9.055 1 97.81 29 VAL B C 1
ATOM 1565 O O . VAL B 1 29 ? -14.789 -15.242 -8.172 1 97.81 29 VAL B O 1
ATOM 1568 N N . THR B 1 30 ? -14.156 -15.758 -10.242 1 97.31 30 THR B N 1
ATOM 1569 C CA . THR B 1 30 ? -15.469 -16.281 -10.609 1 97.31 30 THR B CA 1
ATOM 1570 C C . THR B 1 30 ? -15.836 -17.484 -9.734 1 97.31 30 THR B C 1
ATOM 1572 O O . THR B 1 30 ? -17.016 -17.688 -9.43 1 97.31 30 THR B O 1
ATOM 1575 N N . ARG B 1 31 ? -14.844 -18.125 -9.289 1 97.38 31 ARG B N 1
ATOM 1576 C CA . ARG B 1 31 ? -15.047 -19.281 -8.414 1 97.38 31 ARG B CA 1
ATOM 1577 C C . ARG B 1 31 ? -15.273 -18.844 -6.973 1 97.38 31 ARG B C 1
ATOM 1579 O O . ARG B 1 31 ? -15.375 -19.672 -6.07 1 97.38 31 ARG B O 1
ATOM 1586 N N . GLY B 1 32 ? -15.234 -17.562 -6.711 1 96.12 32 GLY B N 1
ATOM 1587 C CA . GLY B 1 32 ? -15.555 -17.031 -5.398 1 96.12 32 GLY B CA 1
ATOM 1588 C C . GLY B 1 32 ? -14.32 -16.797 -4.539 1 96.12 32 GLY B C 1
ATOM 1589 O O . GLY B 1 32 ? -14.438 -16.578 -3.332 1 96.12 32 GLY B O 1
ATOM 1590 N N . MET B 1 33 ? -13.188 -16.859 -5.199 1 96.69 33 MET B N 1
ATOM 1591 C CA . MET B 1 33 ? -11.961 -16.719 -4.422 1 96.69 33 MET B CA 1
ATOM 1592 C C . MET B 1 33 ? -11.508 -15.266 -4.387 1 96.69 33 MET B C 1
ATOM 1594 O O . MET B 1 33 ? -11.562 -14.57 -5.402 1 96.69 33 MET B O 1
ATOM 1598 N N . ARG B 1 34 ? -11.172 -14.797 -3.209 1 96.62 34 ARG B N 1
ATOM 1599 C CA . ARG B 1 34 ? -10.445 -13.539 -3.104 1 96.62 34 ARG B CA 1
ATOM 1600 C C . ARG B 1 34 ? -8.977 -13.719 -3.498 1 96.62 34 ARG B C 1
ATOM 1602 O O . ARG B 1 34 ? -8.289 -14.586 -2.961 1 96.62 34 ARG B O 1
ATOM 1609 N N . VAL B 1 35 ? -8.492 -12.898 -4.43 1 98.25 35 VAL B N 1
ATOM 1610 C CA . VAL B 1 35 ? -7.148 -13.102 -4.965 1 98.25 35 VAL B CA 1
ATOM 1611 C C . VAL B 1 35 ? -6.289 -11.867 -4.68 1 98.25 35 VAL B C 1
ATOM 1613 O O . VAL B 1 35 ? -6.719 -10.734 -4.91 1 98.25 35 VAL B O 1
ATOM 1616 N N . ALA B 1 36 ? -5.152 -12.062 -4.152 1 98.38 36 ALA B N 1
ATOM 1617 C CA . ALA B 1 36 ? -4.09 -11.07 -4.035 1 98.38 36 ALA B CA 1
ATOM 1618 C C . ALA B 1 36 ? -2.896 -11.438 -4.914 1 98.38 36 ALA B C 1
ATOM 1620 O O . ALA B 1 36 ? -2.617 -12.617 -5.133 1 98.38 36 ALA B O 1
ATOM 1621 N N . THR B 1 37 ? -2.23 -10.43 -5.383 1 98.06 37 THR B N 1
ATOM 1622 C CA . THR B 1 37 ? -1.011 -10.688 -6.141 1 98.06 37 THR B CA 1
ATOM 1623 C C . THR B 1 37 ? 0.171 -9.93 -5.539 1 98.06 37 THR B C 1
ATOM 1625 O O . THR B 1 37 ? 0.005 -8.836 -5.008 1 98.06 37 THR B O 1
ATOM 1628 N N . LEU B 1 38 ? 1.267 -10.555 -5.574 1 97.44 38 LEU B N 1
ATOM 1629 C CA . LEU B 1 38 ? 2.537 -9.992 -5.125 1 97.44 38 LEU B CA 1
ATOM 1630 C C . LEU B 1 38 ? 3.617 -10.18 -6.188 1 97.44 38 LEU B C 1
ATOM 1632 O O . LEU B 1 38 ? 3.842 -11.297 -6.66 1 97.44 38 LEU B O 1
ATOM 1636 N N . LYS B 1 39 ? 4.148 -9.07 -6.602 1 94.88 39 LYS B N 1
ATOM 1637 C CA . LYS B 1 39 ? 5.191 -9.148 -7.621 1 94.88 39 LYS B CA 1
ATOM 1638 C C . LYS B 1 39 ? 6.457 -8.43 -7.168 1 94.88 39 LYS B C 1
ATOM 1640 O O . LYS B 1 39 ? 6.398 -7.285 -6.715 1 94.88 39 LYS B O 1
ATOM 1645 N N . HIS B 1 40 ? 7.543 -9.102 -7.277 1 93.19 40 HIS B N 1
ATOM 1646 C CA . HIS B 1 40 ? 8.836 -8.445 -7.117 1 93.19 40 HIS B CA 1
ATOM 1647 C C . HIS B 1 40 ? 9.422 -8.055 -8.469 1 93.19 40 HIS B C 1
ATOM 1649 O O . HIS B 1 40 ? 9.609 -8.906 -9.344 1 93.19 40 HIS B O 1
ATOM 1655 N N . ALA B 1 41 ? 9.656 -6.77 -8.562 1 86.12 41 ALA B N 1
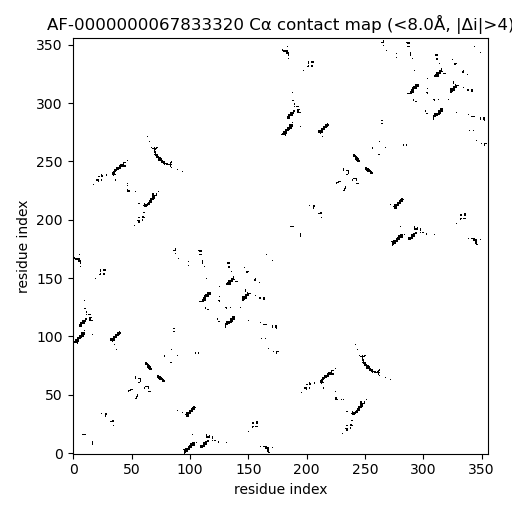ATOM 1656 C CA . ALA B 1 41 ? 10.234 -6.25 -9.797 1 86.12 41 ALA B CA 1
ATOM 1657 C C . ALA B 1 41 ? 11.734 -6.012 -9.641 1 86.12 41 ALA B C 1
ATOM 1659 O O . ALA B 1 41 ? 12.188 -5.508 -8.609 1 86.12 41 ALA B O 1
ATOM 1660 N N . HIS B 1 42 ? 12.508 -6.492 -10.57 1 78.44 42 HIS B N 1
ATOM 1661 C CA . HIS B 1 42 ? 13.961 -6.328 -10.547 1 78.44 42 HIS B CA 1
ATOM 1662 C C . HIS B 1 42 ? 14.344 -4.859 -10.695 1 78.44 42 HIS B C 1
ATOM 1664 O O . HIS B 1 42 ? 15.383 -4.434 -10.18 1 78.44 42 HIS B O 1
ATOM 1670 N N . HIS B 1 43 ? 13.539 -4.113 -11.312 1 77.81 43 HIS B N 1
ATOM 1671 C CA . HIS B 1 43 ? 13.859 -2.703 -11.516 1 77.81 43 HIS B CA 1
ATOM 1672 C C . HIS B 1 43 ? 12.953 -1.806 -10.672 1 77.81 43 HIS B C 1
ATOM 1674 O O . HIS B 1 43 ? 11.852 -2.203 -10.305 1 77.81 43 HIS B O 1
ATOM 1680 N N . ALA B 1 44 ? 13.602 -0.643 -10.391 1 71.88 44 ALA B N 1
ATOM 1681 C CA . ALA B 1 44 ? 12.836 0.373 -9.68 1 71.88 44 ALA B CA 1
ATOM 1682 C C . ALA B 1 44 ? 11.602 0.787 -10.477 1 71.88 44 ALA B C 1
ATOM 1684 O O . ALA B 1 44 ? 11.656 0.897 -11.703 1 71.88 44 ALA B O 1
ATOM 1685 N N . PHE B 1 45 ? 10.508 0.757 -9.852 1 77.31 45 PHE B N 1
ATOM 1686 C CA . PHE B 1 45 ? 9.258 1.145 -10.5 1 77.31 45 PHE B CA 1
ATOM 1687 C C . PHE B 1 45 ? 8.617 2.328 -9.781 1 77.31 45 PHE B C 1
ATOM 1689 O O . PHE B 1 45 ? 9.008 2.662 -8.656 1 77.31 45 PHE B O 1
ATOM 1696 N N . ASP B 1 46 ? 7.863 3.121 -10.586 1 80.88 46 ASP B N 1
ATOM 1697 C CA . ASP B 1 46 ? 6.969 4.094 -9.969 1 80.88 46 ASP B CA 1
ATOM 1698 C C . ASP B 1 46 ? 5.508 3.74 -10.227 1 80.88 46 ASP B C 1
ATOM 1700 O O . ASP B 1 46 ? 5.078 3.66 -11.383 1 80.88 46 ASP B O 1
ATOM 1704 N N . ILE B 1 47 ? 4.867 3.389 -9.18 1 86.38 47 ILE B N 1
ATOM 1705 C CA . ILE B 1 47 ? 3.461 3.031 -9.312 1 86.38 47 ILE B CA 1
ATOM 1706 C C . ILE B 1 47 ? 2.619 4.293 -9.492 1 86.38 47 ILE B C 1
ATOM 1708 O O . ILE B 1 47 ? 1.501 4.234 -10.008 1 86.38 47 ILE B O 1
ATOM 1712 N N . ASP B 1 48 ? 3.111 5.457 -9.039 1 88.38 48 ASP B N 1
ATOM 1713 C CA . ASP B 1 48 ? 2.455 6.75 -9.203 1 88.38 48 ASP B CA 1
ATOM 1714 C C . ASP B 1 48 ? 3.18 7.602 -10.242 1 88.38 48 ASP B C 1
ATOM 1716 O O . ASP B 1 48 ? 4.195 7.18 -10.805 1 88.38 48 ASP B O 1
ATOM 1720 N N . GLN B 1 49 ? 2.494 8.688 -10.688 1 87.75 49 GLN B N 1
ATOM 1721 C CA . GLN B 1 49 ? 3.057 9.531 -11.734 1 87.75 49 GLN B CA 1
ATOM 1722 C C . GLN B 1 49 ? 3.168 10.984 -11.281 1 87.75 49 GLN B C 1
ATOM 1724 O O . GLN B 1 49 ? 2.422 11.422 -10.406 1 87.75 49 GLN B O 1
ATOM 1729 N N . PRO B 1 50 ? 4.133 11.727 -11.945 1 85.69 50 PRO B N 1
ATOM 1730 C CA . PRO B 1 50 ? 4.258 13.148 -11.625 1 85.69 50 PRO B CA 1
ATOM 1731 C C . PRO B 1 50 ? 2.922 13.891 -11.703 1 85.69 50 PRO B C 1
ATOM 1733 O O . PRO B 1 50 ? 2.143 13.672 -12.633 1 85.69 50 PRO B O 1
ATOM 1736 N N . GLY B 1 51 ? 2.682 14.711 -10.719 1 84.12 51 GLY B N 1
ATOM 1737 C CA . GLY B 1 51 ? 1.442 15.477 -10.68 1 84.12 51 GLY B CA 1
ATOM 1738 C C . GLY B 1 51 ? 0.425 14.914 -9.711 1 84.12 51 GLY B C 1
ATOM 1739 O O . GLY B 1 51 ? -0.504 15.609 -9.297 1 84.12 51 GLY B O 1
ATOM 1740 N N . LYS B 1 52 ? 0.592 13.633 -9.367 1 87.25 52 LYS B N 1
ATOM 1741 C CA . LYS B 1 52 ? -0.282 13.055 -8.352 1 87.25 52 LYS B CA 1
ATOM 1742 C C . LYS B 1 52 ? 0.206 13.398 -6.945 1 87.25 52 LYS B C 1
ATOM 1744 O O . LYS B 1 52 ? 1.401 13.609 -6.73 1 87.25 52 LYS B O 1
ATOM 1749 N N . ASP B 1 53 ? -0.685 13.453 -6.055 1 88.38 53 ASP B N 1
ATOM 1750 C CA . ASP B 1 53 ? -0.353 13.812 -4.68 1 88.38 53 ASP B CA 1
ATOM 1751 C C . ASP B 1 53 ? 0.682 12.859 -4.098 1 88.38 53 ASP B C 1
ATOM 1753 O O . ASP B 1 53 ? 1.638 13.289 -3.447 1 88.38 53 ASP B O 1
ATOM 1757 N N . SER B 1 54 ? 0.485 11.57 -4.379 1 93 54 SER B N 1
ATOM 1758 C CA . SER B 1 54 ? 1.42 10.586 -3.84 1 93 54 SER B CA 1
ATOM 1759 C C . SER B 1 54 ? 2.834 10.828 -4.359 1 93 54 SER B C 1
ATOM 1761 O O . SER B 1 54 ? 3.797 10.781 -3.59 1 93 54 SER B O 1
ATOM 1763 N N . PHE B 1 55 ? 2.943 11.125 -5.648 1 91.56 55 PHE B N 1
ATOM 1764 C CA . PHE B 1 55 ? 4.242 11.383 -6.258 1 91.56 55 PHE B CA 1
ATOM 1765 C C . PHE B 1 55 ? 4.883 12.633 -5.66 1 91.56 55 PHE B C 1
ATOM 1767 O O . PHE B 1 55 ? 6.055 12.617 -5.285 1 91.56 55 PHE B O 1
ATOM 1774 N N . VAL B 1 56 ? 4.094 13.617 -5.523 1 93.19 56 VAL B N 1
ATOM 1775 C CA . VAL B 1 56 ? 4.566 14.898 -5.004 1 93.19 56 VAL B CA 1
ATOM 1776 C C . VAL B 1 56 ? 5.078 14.719 -3.576 1 93.19 56 VAL B C 1
ATOM 1778 O O . VAL B 1 56 ? 6.148 15.219 -3.227 1 93.19 56 VAL B O 1
ATOM 1781 N N . HIS B 1 57 ? 4.336 14.016 -2.77 1 95.44 57 HIS B N 1
ATOM 1782 C CA . HIS B 1 57 ? 4.727 13.82 -1.377 1 95.44 57 HIS B CA 1
ATOM 1783 C C . HIS B 1 57 ? 6.008 13 -1.273 1 95.44 57 HIS B C 1
ATOM 1785 O O . HIS B 1 57 ? 6.887 13.305 -0.463 1 95.44 57 HIS B O 1
ATOM 1791 N N . ARG B 1 58 ? 6.152 11.977 -2.111 1 93.81 58 ARG B N 1
ATOM 1792 C CA . ARG B 1 58 ? 7.367 11.164 -2.104 1 93.81 58 ARG B CA 1
ATOM 1793 C C . ARG B 1 58 ? 8.578 11.984 -2.537 1 93.81 58 ARG B C 1
ATOM 1795 O O . ARG B 1 58 ? 9.641 11.906 -1.919 1 93.81 58 ARG B O 1
ATOM 1802 N N . GLN B 1 59 ? 8.344 12.75 -3.561 1 93.69 59 GLN B N 1
ATOM 1803 C CA . GLN B 1 59 ? 9.422 13.602 -4.047 1 93.69 59 GLN B CA 1
ATOM 1804 C C . GLN B 1 59 ? 9.852 14.609 -2.982 1 93.69 59 GLN B C 1
ATOM 1806 O O . GLN B 1 59 ? 11.031 14.961 -2.889 1 93.69 59 GLN B O 1
ATOM 1811 N N . ALA B 1 60 ? 8.883 15.008 -2.188 1 95.5 60 ALA B N 1
ATOM 1812 C CA . ALA B 1 60 ? 9.156 15.977 -1.122 1 95.5 60 ALA B CA 1
ATOM 1813 C C . ALA B 1 60 ? 9.891 15.312 0.04 1 95.5 60 ALA B C 1
ATOM 1815 O O . ALA B 1 60 ? 10.352 15.992 0.956 1 95.5 60 ALA B O 1
ATOM 1816 N N . GLY B 1 61 ? 9.914 13.945 0.082 1 95.5 61 GLY B N 1
ATOM 1817 C CA . GLY B 1 61 ? 10.742 13.266 1.065 1 95.5 61 GLY B CA 1
ATOM 1818 C C . GLY B 1 61 ? 9.945 12.375 2.004 1 95.5 61 GLY B C 1
ATOM 1819 O O . GLY B 1 61 ? 10.508 11.766 2.914 1 95.5 61 GLY B O 1
ATOM 1820 N N . ALA B 1 62 ? 8.648 12.375 1.785 1 96.62 62 ALA B N 1
ATOM 1821 C CA . ALA B 1 62 ? 7.859 11.461 2.609 1 96.62 62 ALA B CA 1
ATOM 1822 C C . ALA B 1 62 ? 8.297 10.016 2.387 1 96.62 62 ALA B C 1
ATOM 1824 O O . ALA B 1 62 ? 8.414 9.562 1.245 1 96.62 62 ALA B O 1
ATOM 1825 N N . SER B 1 63 ? 8.469 9.242 3.451 1 95.75 63 SER B N 1
ATOM 1826 C CA . SER B 1 63 ? 8.938 7.867 3.35 1 95.75 63 SER B CA 1
ATOM 1827 C C . SER B 1 63 ? 7.777 6.906 3.123 1 95.75 63 SER B C 1
ATOM 1829 O O . SER B 1 63 ? 7.988 5.754 2.732 1 95.75 63 SER B O 1
ATOM 1831 N N . GLU B 1 64 ? 6.586 7.367 3.42 1 96.62 64 GLU B N 1
ATOM 1832 C CA . GLU B 1 64 ? 5.383 6.559 3.27 1 96.62 64 GLU B CA 1
ATOM 1833 C C . GLU B 1 64 ? 4.176 7.43 2.926 1 96.62 64 GLU B C 1
ATOM 1835 O O . GLU B 1 64 ? 4.008 8.516 3.479 1 96.62 64 GLU B O 1
ATOM 1840 N N . VAL B 1 65 ? 3.385 6.91 1.975 1 96.75 65 VAL B N 1
ATOM 1841 C CA . VAL B 1 65 ? 2.215 7.656 1.521 1 96.75 65 VAL B CA 1
ATOM 1842 C C . VAL B 1 65 ? 1.015 6.715 1.411 1 96.75 65 VAL B C 1
ATOM 1844 O O 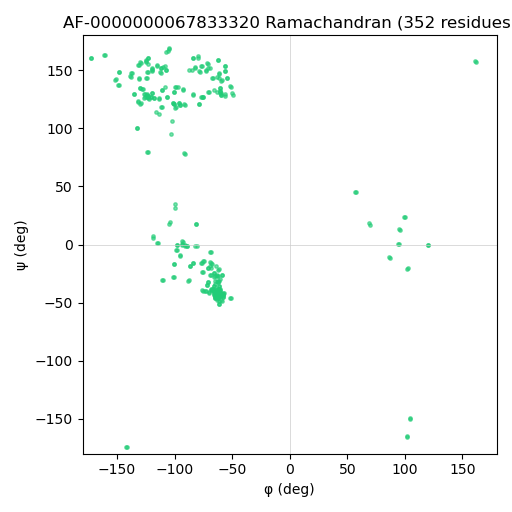. VAL B 1 65 ? 1.121 5.625 0.844 1 96.75 65 VAL B O 1
ATOM 1847 N N . ILE B 1 66 ? -0.064 7.148 2.012 1 97.06 66 ILE B N 1
ATOM 1848 C CA . ILE B 1 66 ? -1.328 6.449 1.812 1 97.06 66 ILE B CA 1
ATOM 1849 C C . ILE B 1 66 ? -2.34 7.383 1.157 1 97.06 66 ILE B C 1
ATOM 1851 O O . ILE B 1 66 ? -2.543 8.508 1.618 1 97.06 66 ILE B O 1
ATOM 1855 N N . VAL B 1 67 ? -2.887 6.973 0.095 1 95.31 67 VAL B N 1
ATOM 1856 C CA . VAL B 1 67 ? -4.012 7.645 -0.546 1 95.31 67 VAL B CA 1
ATOM 1857 C C . VAL B 1 67 ? -5.25 6.754 -0.482 1 95.31 67 VAL B C 1
ATOM 1859 O O . VAL B 1 67 ? -5.207 5.586 -0.88 1 95.31 67 VAL B O 1
ATOM 1862 N N . SER B 1 68 ? -6.312 7.344 0.067 1 94.06 68 SER B N 1
ATOM 1863 C CA . SER B 1 68 ? -7.535 6.562 0.241 1 94.06 68 SER B CA 1
ATOM 1864 C C . SER B 1 68 ? -8.719 7.227 -0.45 1 94.06 68 SER B C 1
ATOM 1866 O O . SER B 1 68 ? -8.758 8.453 -0.584 1 94.06 68 SER B O 1
ATOM 1868 N N . SER B 1 69 ? -9.594 6.434 -0.894 1 91.06 69 SER B N 1
ATOM 1869 C CA . SER B 1 69 ? -10.875 6.859 -1.453 1 91.06 69 SER B CA 1
ATOM 1870 C C . SER B 1 69 ? -11.992 5.898 -1.062 1 91.06 69 SER B C 1
ATOM 1872 O O . SER B 1 69 ? -11.797 5.027 -0.214 1 91.06 69 SER B O 1
ATOM 1874 N N . ALA B 1 70 ? -13.203 6.16 -1.654 1 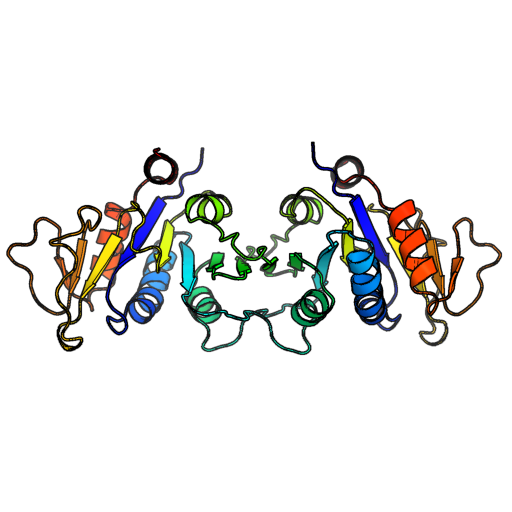85.5 70 ALA B N 1
ATOM 1875 C CA . ALA B 1 70 ? -14.359 5.32 -1.35 1 85.5 70 ALA B CA 1
ATOM 1876 C C . ALA B 1 70 ? -14.18 3.912 -1.909 1 85.5 70 ALA B C 1
ATOM 1878 O O . ALA B 1 70 ? -14.781 2.959 -1.417 1 85.5 70 ALA B O 1
ATOM 1879 N N . ARG B 1 71 ? -13.297 3.617 -2.91 1 85.69 71 ARG B N 1
ATOM 1880 C CA . ARG B 1 71 ? -13.234 2.344 -3.621 1 85.69 71 ARG B CA 1
ATOM 1881 C C . ARG B 1 71 ? -11.977 1.57 -3.254 1 85.69 71 ARG B C 1
ATOM 1883 O O . ARG B 1 71 ? -11.961 0.338 -3.289 1 85.69 71 ARG B O 1
ATOM 1890 N N . ARG B 1 72 ? -10.953 2.459 -2.936 1 92.19 72 ARG B N 1
ATOM 1891 C CA . ARG B 1 72 ? -9.688 1.777 -2.703 1 92.19 72 ARG B CA 1
ATOM 1892 C C . ARG B 1 72 ? -8.719 2.668 -1.93 1 92.19 72 ARG B C 1
ATOM 1894 O O . ARG B 1 72 ? -8.938 3.873 -1.805 1 92.19 72 ARG B O 1
ATOM 1901 N N . TRP B 1 73 ? -7.73 2.02 -1.405 1 93.69 73 TRP B N 1
ATOM 1902 C CA . TRP B 1 73 ? -6.594 2.779 -0.892 1 93.69 73 TRP B CA 1
ATOM 1903 C C . TRP B 1 73 ? -5.277 2.199 -1.398 1 93.69 73 TRP B C 1
ATOM 1905 O O . TRP B 1 73 ? -5.219 1.033 -1.797 1 93.69 73 TRP B O 1
ATOM 1915 N N . ALA B 1 74 ? -4.297 3.029 -1.443 1 95.62 74 ALA B N 1
ATOM 1916 C CA . ALA B 1 74 ? -2.951 2.668 -1.882 1 95.62 74 ALA B CA 1
ATOM 1917 C C . ALA B 1 74 ? -1.901 3.152 -0.885 1 95.62 74 ALA B C 1
ATOM 1919 O O . ALA B 1 74 ? -2.041 4.23 -0.302 1 95.62 74 ALA B O 1
ATOM 1920 N N . GLN B 1 75 ? -0.952 2.377 -0.732 1 96.31 75 GLN B N 1
ATOM 1921 C CA . GLN B 1 75 ? 0.182 2.717 0.123 1 96.31 75 GLN B CA 1
ATOM 1922 C C . GLN B 1 75 ? 1.503 2.527 -0.616 1 96.31 75 GLN B C 1
ATOM 1924 O O . GLN B 1 75 ? 1.706 1.515 -1.288 1 96.31 75 GLN B O 1
ATOM 1929 N N . ILE B 1 76 ? 2.334 3.477 -0.507 1 95.88 76 ILE B N 1
ATOM 1930 C CA . ILE B 1 76 ? 3.689 3.379 -1.04 1 95.88 76 ILE B CA 1
ATOM 1931 C C . ILE B 1 76 ? 4.703 3.623 0.078 1 95.88 76 ILE B C 1
ATOM 1933 O O . ILE B 1 76 ? 4.598 4.605 0.815 1 95.88 76 ILE B O 1
ATOM 1937 N N . ARG B 1 77 ? 5.605 2.777 0.238 1 95.38 77 ARG B N 1
ATOM 1938 C CA . ARG B 1 77 ? 6.656 2.918 1.241 1 95.38 77 ARG B CA 1
ATOM 1939 C C . ARG B 1 77 ? 8.039 2.838 0.602 1 95.38 77 ARG B C 1
ATOM 1941 O O . ARG B 1 77 ? 8.336 1.89 -0.128 1 95.38 77 ARG B O 1
ATOM 1948 N N . GLU B 1 78 ? 8.797 3.822 0.945 1 92.94 78 GLU B N 1
ATOM 1949 C CA . GLU B 1 78 ? 10.195 3.811 0.527 1 92.94 78 GLU B CA 1
ATOM 1950 C C . GLU B 1 78 ? 11.055 2.996 1.492 1 92.94 78 GLU B C 1
ATOM 1952 O O . GLU B 1 78 ? 10.875 3.076 2.709 1 92.94 78 GLU B O 1
ATOM 1957 N N . VAL B 1 79 ? 11.789 2.146 0.913 1 85.44 79 VAL B N 1
ATOM 1958 C CA . VAL B 1 79 ? 12.695 1.369 1.751 1 85.44 79 VAL B CA 1
ATOM 1959 C C . VAL B 1 79 ? 14.102 1.961 1.676 1 85.44 79 VAL B C 1
ATOM 1961 O O . VAL B 1 79 ? 14.492 2.529 0.653 1 85.44 79 VAL B O 1
ATOM 1964 N N . GLU B 1 80 ? 14.711 2.059 2.85 1 79.69 80 GLU B N 1
ATOM 1965 C CA . GLU B 1 80 ? 16.078 2.582 2.891 1 79.69 80 GLU B CA 1
ATOM 1966 C C . GLU B 1 80 ? 17 1.77 1.994 1 79.69 80 GLU B C 1
ATOM 1968 O O . GLU B 1 80 ? 16.734 0.603 1.704 1 79.69 80 GLU B O 1
ATOM 1973 N N . GLU B 1 81 ? 18 2.484 1.585 1 73.62 81 GLU B N 1
ATOM 1974 C CA . GLU B 1 81 ? 18.984 1.806 0.747 1 73.62 81 GLU B CA 1
ATOM 1975 C C . GLU B 1 81 ? 19.547 0.569 1.443 1 73.62 81 GLU B C 1
ATOM 1977 O O . GLU B 1 81 ? 19.922 0.626 2.617 1 73.62 81 GLU B O 1
ATOM 1982 N N . GLY B 1 82 ? 19.531 -0.518 0.766 1 70.44 82 GLY B N 1
ATOM 1983 C CA . GLY B 1 82 ? 20.047 -1.772 1.289 1 70.44 82 GLY B CA 1
ATOM 1984 C C . GLY B 1 82 ? 19.031 -2.551 2.094 1 70.44 82 GLY B C 1
ATOM 1985 O O . GLY B 1 82 ? 19.266 -3.701 2.463 1 70.44 82 GLY B O 1
ATOM 1986 N N . ALA B 1 83 ? 17.922 -1.785 2.352 1 77.06 83 ALA B N 1
ATOM 1987 C CA . ALA B 1 83 ? 16.828 -2.463 3.055 1 77.06 83 ALA B CA 1
ATOM 1988 C C . ALA B 1 83 ? 15.711 -2.848 2.092 1 77.06 83 ALA B C 1
ATOM 1990 O O . ALA B 1 83 ? 15.367 -2.082 1.188 1 77.06 83 ALA B O 1
ATOM 1991 N N . GLU B 1 84 ? 15.57 -4.215 1.75 1 83.12 84 GLU B N 1
ATOM 1992 C CA . GLU B 1 84 ? 14.484 -4.672 0.893 1 83.12 84 GLU B CA 1
ATOM 1993 C C . GLU B 1 84 ? 13.445 -5.461 1.689 1 83.12 84 GLU B C 1
ATOM 1995 O O . GLU B 1 84 ? 13.805 -6.262 2.557 1 83.12 84 GLU B O 1
ATOM 2000 N N . ALA B 1 85 ? 12.273 -5.059 1.331 1 90.19 85 ALA B N 1
ATOM 2001 C CA . ALA B 1 85 ? 11.227 -5.832 1.997 1 90.19 85 ALA B CA 1
ATOM 2002 C C . ALA B 1 85 ? 11.336 -7.316 1.648 1 90.19 85 ALA B C 1
ATOM 2004 O O . ALA B 1 85 ? 11.539 -7.672 0.486 1 90.19 85 ALA B O 1
ATOM 2005 N N . THR B 1 86 ? 11.273 -8.141 2.639 1 93.31 86 THR B N 1
ATOM 2006 C CA . THR B 1 86 ? 11.344 -9.586 2.422 1 93.31 86 THR B CA 1
ATOM 2007 C C . THR B 1 86 ? 9.969 -10.141 2.066 1 93.31 86 THR B C 1
ATOM 2009 O O . THR B 1 86 ? 8.945 -9.5 2.312 1 93.31 86 THR B O 1
ATOM 2012 N N . LEU B 1 87 ? 9.945 -11.289 1.489 1 96.31 87 LEU B N 1
ATOM 2013 C CA . LEU B 1 87 ? 8.688 -11.922 1.113 1 96.31 87 LEU B CA 1
ATOM 2014 C C . LEU B 1 87 ? 7.785 -12.109 2.332 1 96.31 87 LEU B C 1
ATOM 2016 O O . LEU B 1 87 ? 6.598 -11.789 2.285 1 96.31 87 LEU B O 1
ATOM 2020 N N . PRO B 1 88 ? 8.32 -12.602 3.502 1 96.62 88 PRO B N 1
ATOM 2021 C CA . PRO B 1 88 ? 7.469 -12.742 4.688 1 96.62 88 PRO B CA 1
ATOM 2022 C C . PRO B 1 88 ? 6.832 -11.414 5.105 1 96.62 88 PRO B C 1
ATOM 2024 O O . PRO B 1 88 ? 5.645 -11.375 5.449 1 96.62 88 PRO B O 1
ATOM 2027 N N . GLU B 1 89 ? 7.582 -10.352 5.062 1 94.12 89 GLU B N 1
ATOM 2028 C CA . GLU B 1 89 ? 7.066 -9.039 5.445 1 94.12 89 GLU B CA 1
ATOM 2029 C C . GLU B 1 89 ? 5.918 -8.609 4.539 1 94.12 89 GLU B C 1
ATOM 2031 O O . GLU B 1 89 ? 4.906 -8.086 5.012 1 94.12 89 GLU B O 1
ATOM 2036 N N . LEU B 1 90 ? 6.09 -8.828 3.277 1 96.5 90 LEU B N 1
ATOM 2037 C CA . LEU B 1 90 ? 5.082 -8.422 2.301 1 96.5 90 LEU B CA 1
ATOM 2038 C C . LEU B 1 90 ? 3.832 -9.289 2.424 1 96.5 90 LEU B C 1
ATOM 2040 O O . LEU B 1 90 ? 2.711 -8.781 2.354 1 96.5 90 LEU B O 1
ATOM 2044 N N . LEU B 1 91 ? 4.016 -10.594 2.619 1 97.44 91 LEU B N 1
ATOM 2045 C CA . LEU B 1 91 ? 2.891 -11.516 2.768 1 97.44 91 LEU B CA 1
ATOM 2046 C C . LEU B 1 91 ? 2.049 -11.148 3.984 1 97.44 91 LEU B C 1
ATOM 2048 O O . LEU B 1 91 ? 0.82 -11.258 3.951 1 97.44 91 LEU B O 1
ATOM 2052 N N . ARG B 1 92 ? 2.697 -10.695 5.016 1 95.19 92 ARG B N 1
ATOM 2053 C CA . ARG B 1 92 ? 2.004 -10.359 6.258 1 95.19 92 ARG B CA 1
ATOM 2054 C C . ARG B 1 92 ? 1.124 -9.125 6.07 1 95.19 92 ARG B C 1
ATOM 2056 O O . ARG B 1 92 ? 0.258 -8.844 6.902 1 95.19 92 ARG B O 1
ATOM 2063 N N . ARG B 1 93 ? 1.329 -8.422 5.047 1 94.44 93 ARG B N 1
ATOM 2064 C CA . ARG B 1 93 ? 0.558 -7.203 4.809 1 94.44 93 ARG B CA 1
ATOM 2065 C C . ARG B 1 93 ? -0.773 -7.523 4.141 1 94.44 93 ARG B C 1
ATOM 2067 O O . ARG B 1 93 ? -1.673 -6.68 4.098 1 94.44 93 ARG B O 1
ATOM 2074 N N . LEU B 1 94 ? -0.898 -8.695 3.609 1 95.75 94 LEU B N 1
ATOM 2075 C CA . LEU B 1 94 ? -2.09 -9.062 2.852 1 95.75 94 LEU B CA 1
ATOM 2076 C C . LEU B 1 94 ? -3.252 -9.375 3.787 1 95.75 94 LEU B C 1
ATOM 2078 O O . LEU B 1 94 ? -3.043 -9.758 4.941 1 95.75 94 LEU B O 1
ATOM 2082 N N . THR B 1 95 ? -4.469 -9.203 3.311 1 90.75 95 THR B N 1
ATOM 2083 C CA . THR B 1 95 ? -5.652 -9.695 4.008 1 90.75 95 THR B CA 1
ATOM 2084 C C . THR B 1 95 ? -5.531 -11.188 4.301 1 90.75 95 THR B C 1
ATOM 2086 O O . THR B 1 95 ? -5.07 -11.953 3.457 1 90.75 95 THR B O 1
ATOM 2089 N N . PRO B 1 96 ? -5.988 -11.594 5.367 1 91.38 96 PRO B N 1
ATOM 2090 C CA . PRO B 1 96 ? -5.688 -12.945 5.859 1 91.38 96 PRO B CA 1
ATOM 2091 C C . PRO B 1 96 ? -6.562 -14.016 5.219 1 91.38 96 PRO B C 1
ATOM 2093 O O . PRO B 1 96 ? -6.688 -15.117 5.758 1 91.38 96 PRO B O 1
ATOM 2096 N N . THR B 1 97 ? -7.207 -13.734 4.094 1 95.06 97 THR B N 1
ATOM 2097 C CA . THR B 1 97 ? -8.07 -14.734 3.484 1 95.06 97 THR B CA 1
ATOM 2098 C C . THR B 1 97 ? -7.879 -14.766 1.971 1 95.06 97 THR B C 1
ATOM 2100 O O . THR B 1 97 ? -7.625 -13.734 1.35 1 95.06 97 THR B O 1
ATOM 2103 N N . GLY B 1 98 ? -8.031 -16 1.366 1 97.69 98 GLY B N 1
ATOM 2104 C CA . GLY B 1 98 ? -8 -16.156 -0.08 1 97.69 98 GLY B CA 1
ATOM 2105 C C . GLY B 1 98 ? -6.707 -16.75 -0.592 1 97.69 98 GLY B C 1
ATOM 2106 O O . GLY B 1 98 ? -6.141 -17.641 0.041 1 97.69 98 GLY B O 1
ATOM 2107 N N . LEU B 1 99 ? -6.348 -16.359 -1.817 1 98.56 99 LEU B N 1
ATOM 2108 C CA . LEU B 1 99 ? -5.176 -16.891 -2.498 1 98.56 99 LEU B CA 1
ATOM 2109 C C . LEU B 1 99 ? -4.219 -15.773 -2.896 1 98.56 99 LEU B C 1
ATOM 2111 O O . LEU B 1 99 ? -4.625 -14.797 -3.525 1 98.56 99 LEU B O 1
ATOM 2115 N N . ALA B 1 100 ? -2.996 -15.93 -2.498 1 98.75 100 ALA B N 1
ATOM 2116 C CA . ALA B 1 100 ? -1.932 -15.016 -2.914 1 98.75 100 ALA B CA 1
ATOM 2117 C C . ALA B 1 100 ? -1.091 -15.633 -4.031 1 98.75 100 ALA B C 1
ATOM 2119 O O . ALA B 1 100 ? -0.504 -16.703 -3.857 1 98.75 100 ALA B O 1
ATOM 2120 N N . LEU B 1 101 ? -1.052 -14.945 -5.137 1 98.62 101 LEU B N 1
ATOM 2121 C CA . LEU B 1 101 ? -0.212 -15.336 -6.266 1 98.62 101 LEU B CA 1
ATOM 2122 C C . LEU B 1 101 ? 1.062 -14.5 -6.305 1 98.62 101 LEU B C 1
ATOM 2124 O O . LEU B 1 101 ? 1.003 -13.273 -6.469 1 98.62 101 LEU B O 1
ATOM 2128 N N . VAL B 1 102 ? 2.201 -15.164 -6.234 1 97.88 102 VAL B N 1
ATOM 2129 C CA . VAL B 1 102 ? 3.471 -14.461 -6.078 1 97.88 102 VAL B CA 1
ATOM 2130 C C . VAL B 1 102 ? 4.301 -14.602 -7.352 1 97.88 102 VAL B C 1
ATOM 2132 O O . VAL B 1 102 ? 4.551 -15.719 -7.816 1 97.88 102 VAL B O 1
ATOM 2135 N N . GLU B 1 103 ? 4.551 -13.531 -7.898 1 95.12 103 GLU B N 1
ATOM 2136 C CA . GLU B 1 103 ? 5.48 -13.508 -9.023 1 95.12 103 GLU B CA 1
ATOM 2137 C C . GLU B 1 103 ? 6.824 -12.906 -8.617 1 95.12 103 GLU B C 1
ATOM 2139 O O . GLU B 1 103 ? 6.875 -11.812 -8.062 1 95.12 103 GLU B O 1
ATOM 2144 N N . GLY B 1 104 ? 7.875 -13.641 -8.883 1 91.06 104 GLY B N 1
ATOM 2145 C CA . GLY B 1 104 ? 9.195 -13.273 -8.391 1 91.06 104 GLY B CA 1
ATOM 2146 C C . GLY B 1 104 ? 9.625 -14.078 -7.172 1 91.06 104 GLY B C 1
ATOM 2147 O O . GLY B 1 104 ? 9.227 -15.234 -7.016 1 91.06 104 GLY B O 1
ATOM 2148 N N . PHE B 1 105 ? 10.711 -13.641 -6.43 1 91.44 105 PHE B N 1
ATOM 2149 C CA . PHE B 1 105 ? 11.242 -14.32 -5.254 1 91.44 105 PHE B CA 1
ATOM 2150 C C . PHE B 1 105 ? 11.641 -15.75 -5.59 1 91.44 105 PHE B C 1
ATOM 2152 O O . PHE B 1 105 ? 11.281 -16.688 -4.871 1 91.44 105 PHE B O 1
ATOM 2159 N N . LYS B 1 106 ? 12.281 -15.914 -6.637 1 86.12 106 LYS B N 1
ATOM 2160 C CA . LYS B 1 106 ? 12.578 -17.203 -7.234 1 86.12 106 LYS B CA 1
ATOM 2161 C C . LYS B 1 106 ? 13.359 -18.094 -6.27 1 86.12 106 LYS B C 1
ATOM 2163 O O . LYS B 1 106 ? 13.234 -19.328 -6.309 1 86.12 106 LYS B O 1
ATOM 2168 N N . ARG B 1 107 ? 14.055 -17.484 -5.387 1 88.56 107 ARG B N 1
ATOM 2169 C CA . ARG B 1 107 ? 14.938 -18.25 -4.52 1 88.56 107 ARG B CA 1
ATOM 2170 C C . ARG B 1 107 ? 14.258 -18.594 -3.197 1 88.56 107 ARG B C 1
ATOM 2172 O O . ARG B 1 107 ? 14.789 -19.359 -2.395 1 88.56 107 ARG B O 1
ATOM 2179 N N . GLU B 1 108 ? 13.156 -18 -3.02 1 93.69 108 GLU B N 1
ATOM 2180 C CA . GLU B 1 108 ? 12.461 -18.219 -1.754 1 93.69 108 GLU B CA 1
ATOM 2181 C C . GLU B 1 108 ? 11.711 -19.547 -1.754 1 93.69 108 GLU B C 1
ATOM 2183 O O . GLU B 1 108 ? 11.375 -20.078 -2.816 1 93.69 108 GLU B O 1
ATOM 2188 N N . ALA B 1 109 ? 11.383 -20.047 -0.605 1 95.81 109 ALA B N 1
ATOM 2189 C CA . ALA B 1 109 ? 10.953 -21.438 -0.469 1 95.81 109 ALA B CA 1
ATOM 2190 C C . ALA B 1 109 ? 9.438 -21.531 -0.398 1 95.81 109 ALA B C 1
ATOM 2192 O O . ALA B 1 109 ? 8.898 -22.328 0.372 1 95.81 109 ALA B O 1
ATOM 2193 N N . HIS B 1 110 ? 8.742 -20.766 -1.041 1 97.88 110 HIS B N 1
ATOM 2194 C CA . HIS B 1 110 ? 7.305 -20.938 -1.212 1 97.88 110 HIS B CA 1
ATOM 2195 C C . HIS B 1 110 ? 6.996 -21.828 -2.41 1 97.88 110 HIS B C 1
ATOM 2197 O O . HIS B 1 110 ? 7.824 -21.969 -3.314 1 97.88 110 HIS B O 1
ATOM 2203 N N . PRO B 1 111 ? 5.844 -22.562 -2.338 1 98.5 111 PRO B N 1
ATOM 2204 C CA . PRO B 1 111 ? 5.508 -23.391 -3.49 1 98.5 111 PRO B CA 1
ATOM 2205 C C . PRO B 1 111 ? 5.297 -22.594 -4.77 1 98.5 111 PRO B C 1
ATOM 2207 O O . PRO B 1 111 ? 4.82 -21.453 -4.715 1 98.5 111 PRO B O 1
ATOM 2210 N N . LYS B 1 112 ? 5.672 -23.25 -5.883 1 98.31 112 LYS B N 1
ATOM 2211 C CA . LYS B 1 112 ? 5.578 -22.5 -7.137 1 98.31 112 LYS B CA 1
ATOM 2212 C C . LYS B 1 112 ? 5.027 -23.391 -8.258 1 98.31 112 LYS B C 1
ATOM 2214 O O . LYS B 1 112 ? 5.293 -24.594 -8.297 1 98.31 112 LYS B O 1
ATOM 2219 N N . LEU B 1 113 ? 4.277 -22.766 -9.086 1 98.5 113 LEU B N 1
ATOM 2220 C CA . LEU B 1 113 ? 3.943 -23.328 -10.391 1 98.5 113 LEU B CA 1
ATOM 2221 C C . LEU B 1 113 ? 4.941 -22.859 -11.445 1 98.5 113 LEU B C 1
ATOM 2223 O O . LEU B 1 113 ? 5.109 -21.656 -11.664 1 98.5 113 LEU B O 1
ATOM 2227 N N . GLU B 1 114 ? 5.625 -23.766 -12.094 1 98 114 GLU B N 1
ATOM 2228 C CA . GLU B 1 114 ? 6.496 -23.391 -13.195 1 98 114 GLU B CA 1
ATOM 2229 C C . GLU B 1 114 ? 5.695 -23.094 -14.461 1 98 114 GLU B C 1
ATOM 2231 O O . GLU B 1 114 ? 4.832 -23.891 -14.852 1 98 114 GLU B O 1
ATOM 2236 N N . VAL B 1 115 ? 5.898 -21.984 -15.031 1 98.06 115 VAL B N 1
ATOM 2237 C CA . VAL B 1 115 ? 5.383 -21.641 -16.344 1 98.06 115 VAL B CA 1
ATOM 2238 C C . VAL B 1 115 ? 6.477 -21.828 -17.391 1 98.06 115 VAL B C 1
ATOM 2240 O O . VAL B 1 115 ? 7.488 -21.125 -17.391 1 98.06 115 VAL B O 1
ATOM 2243 N N . PHE B 1 116 ? 6.246 -22.75 -18.344 1 97.69 116 PHE B N 1
ATOM 2244 C CA . PHE B 1 116 ? 7.281 -23.125 -19.297 1 97.69 116 PHE B CA 1
ATOM 2245 C C . PHE B 1 116 ? 6.781 -22.969 -20.734 1 97.69 116 PHE B C 1
ATOM 2247 O O . PHE B 1 116 ? 5.711 -23.469 -21.078 1 97.69 116 PHE B O 1
ATOM 2254 N N . ARG B 1 117 ? 7.516 -22.297 -21.391 1 96.44 117 ARG B N 1
ATOM 2255 C CA . ARG B 1 117 ? 7.316 -22.156 -22.828 1 96.44 117 ARG B CA 1
ATOM 2256 C C . ARG B 1 117 ? 8.562 -22.594 -23.594 1 96.44 117 ARG B C 1
ATOM 2258 O O . ARG B 1 117 ? 9.633 -22 -23.438 1 96.44 117 ARG B O 1
ATOM 2265 N N . ALA B 1 118 ? 8.367 -23.484 -24.5 1 95.06 118 ALA B N 1
ATOM 2266 C CA . ALA B 1 118 ? 9.492 -24.047 -25.234 1 95.06 118 ALA B CA 1
ATOM 2267 C C . ALA B 1 118 ? 10.18 -22.969 -26.078 1 95.06 118 ALA B C 1
ATOM 2269 O O . ALA B 1 118 ? 11.406 -22.984 -26.219 1 95.06 118 ALA B O 1
ATOM 2270 N N . ALA B 1 119 ? 9.461 -22.062 -26.578 1 93.25 119 ALA B N 1
ATOM 2271 C CA . ALA B 1 119 ? 9.961 -21.047 -27.484 1 93.25 119 ALA B CA 1
ATOM 2272 C C . ALA B 1 119 ? 10.977 -20.141 -26.812 1 93.25 119 ALA B C 1
ATOM 2274 O O . ALA B 1 119 ? 11.773 -19.469 -27.469 1 93.25 119 ALA B O 1
ATOM 2275 N N . ASN B 1 120 ? 10.969 -20.156 -25.453 1 91.75 120 ASN B N 1
ATOM 2276 C CA . ASN B 1 120 ? 11.906 -19.328 -24.703 1 91.75 120 ASN B CA 1
ATOM 2277 C C . ASN B 1 120 ? 13.328 -19.859 -24.812 1 91.75 120 ASN B C 1
ATOM 2279 O O . ASN B 1 120 ? 14.289 -19.141 -24.516 1 91.75 120 ASN B O 1
ATOM 2283 N N . GLY B 1 121 ? 13.484 -21.078 -25.156 1 92.81 121 GLY B N 1
ATOM 2284 C CA . GLY B 1 121 ? 14.797 -21.688 -25.328 1 92.81 121 GLY B CA 1
ATOM 2285 C C . GLY B 1 121 ? 15.555 -21.859 -24.031 1 92.81 121 GLY B C 1
ATOM 2286 O O . GLY B 1 121 ? 16.797 -21.922 -24.031 1 92.81 121 GLY B O 1
ATOM 2287 N N . ARG B 1 122 ? 14.898 -21.812 -22.953 1 94.69 122 ARG B N 1
ATOM 2288 C CA . ARG B 1 122 ? 15.523 -21.953 -21.641 1 94.69 122 ARG B CA 1
ATOM 2289 C C . ARG B 1 122 ? 15.188 -23.312 -21.016 1 94.69 122 ARG B C 1
ATOM 2291 O O . ARG B 1 122 ? 14.156 -23.891 -21.312 1 94.69 122 ARG B O 1
ATOM 2298 N N . PRO B 1 123 ? 16.062 -23.781 -20.234 1 94.94 123 PRO B N 1
ATOM 2299 C CA . PRO B 1 123 ? 15.797 -25.078 -19.609 1 94.94 123 PRO B CA 1
ATOM 2300 C C . PRO B 1 123 ? 14.695 -25 -18.562 1 94.94 123 PRO B C 1
ATOM 2302 O O . PRO B 1 123 ? 14.461 -23.938 -17.969 1 94.94 123 PRO B O 1
ATOM 2305 N N . PRO B 1 124 ? 13.992 -26.125 -18.375 1 95.62 124 PRO B N 1
ATOM 2306 C CA . PRO B 1 124 ? 13 -26.156 -17.297 1 95.62 124 PRO B CA 1
ATOM 2307 C C . PRO B 1 124 ? 13.633 -25.953 -15.914 1 95.62 124 PRO B C 1
ATOM 2309 O O . PRO B 1 124 ? 14.82 -26.219 -15.734 1 95.62 124 PRO B O 1
ATOM 2312 N N . LEU B 1 125 ? 12.82 -25.531 -14.961 1 95.31 125 LEU B N 1
ATOM 2313 C CA . LEU B 1 125 ? 13.305 -25.203 -13.625 1 95.31 125 LEU B CA 1
ATOM 2314 C C . LEU B 1 125 ? 13.016 -26.344 -12.648 1 95.31 125 LEU B C 1
ATOM 2316 O O . LEU B 1 125 ? 13.68 -26.453 -11.609 1 95.31 125 LEU B O 1
ATOM 2320 N N . HIS B 1 126 ? 12 -27.141 -12.836 1 94.81 126 HIS B N 1
ATOM 2321 C CA . HIS B 1 126 ? 11.477 -28.094 -11.859 1 94.81 126 HIS B CA 1
ATOM 2322 C C . HIS B 1 126 ? 12.516 -29.141 -11.492 1 94.81 126 HIS B C 1
ATOM 2324 O O . HIS B 1 126 ? 12.461 -29.719 -10.414 1 94.81 126 HIS B O 1
ATOM 2330 N N . GLY B 1 127 ? 13.516 -29.328 -12.344 1 90.81 127 GLY B N 1
ATOM 2331 C CA . GLY B 1 127 ? 14.547 -30.297 -12.039 1 90.81 127 GLY B CA 1
ATOM 2332 C C . GLY B 1 127 ? 15.438 -29.891 -10.883 1 90.81 127 GLY B C 1
ATOM 2333 O O . GLY B 1 127 ? 1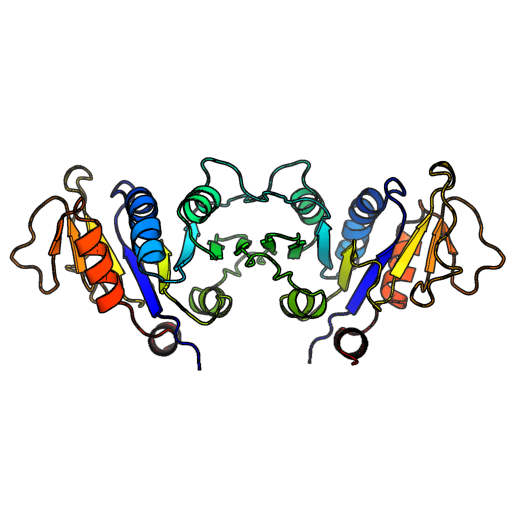5.977 -30.734 -10.164 1 90.81 127 GLY B O 1
ATOM 2334 N N . ASP B 1 128 ? 15.555 -28.594 -10.656 1 90.94 128 ASP B N 1
ATOM 2335 C CA . ASP B 1 128 ? 16.516 -28.078 -9.695 1 90.94 128 ASP B CA 1
ATOM 2336 C C . ASP B 1 128 ? 15.82 -27.328 -8.57 1 90.94 128 ASP B C 1
ATOM 2338 O O . ASP B 1 128 ? 16.469 -26.75 -7.695 1 90.94 128 ASP B O 1
ATOM 2342 N N . ASN B 1 129 ? 14.547 -27.359 -8.57 1 94.19 129 ASN B N 1
ATOM 2343 C CA . ASN B 1 129 ? 13.789 -26.578 -7.594 1 94.19 129 ASN B CA 1
ATOM 2344 C C . ASN B 1 129 ? 12.703 -27.422 -6.934 1 94.19 129 ASN B C 1
ATOM 2346 O O . ASN B 1 129 ? 11.633 -27.625 -7.512 1 94.19 129 ASN B O 1
ATOM 2350 N N . PRO B 1 130 ? 12.953 -27.859 -5.809 1 94.31 130 PRO B N 1
ATOM 2351 C CA . PRO B 1 130 ? 12.008 -28.75 -5.141 1 94.31 130 PRO B CA 1
ATOM 2352 C C . PRO B 1 130 ? 10.719 -28.047 -4.73 1 94.31 130 PRO B C 1
ATOM 2354 O O . PRO B 1 130 ? 9.766 -28.703 -4.297 1 94.31 130 PRO B O 1
ATOM 2357 N N . ARG B 1 131 ? 10.68 -26.734 -4.902 1 96.88 131 ARG B N 1
ATOM 2358 C CA . ARG B 1 131 ? 9.492 -26 -4.492 1 96.88 131 ARG B CA 1
ATOM 2359 C C . ARG B 1 131 ? 8.523 -25.828 -5.664 1 96.88 131 ARG B C 1
ATOM 2361 O O . ARG B 1 131 ? 7.445 -25.266 -5.504 1 96.88 131 ARG B O 1
ATOM 2368 N N . ILE B 1 132 ? 8.938 -26.359 -6.773 1 97.56 132 ILE B N 1
ATOM 2369 C CA . ILE B 1 132 ? 7.992 -26.438 -7.883 1 97.56 132 ILE B CA 1
ATOM 2370 C C . ILE B 1 132 ? 7.043 -27.625 -7.664 1 97.56 132 ILE B C 1
ATOM 2372 O O . ILE B 1 132 ? 7.473 -28.781 -7.633 1 97.56 132 ILE B O 1
ATOM 2376 N N . VAL B 1 133 ? 5.789 -27.266 -7.602 1 98.38 133 VAL B N 1
ATOM 2377 C CA . VAL B 1 133 ? 4.805 -28.266 -7.191 1 98.38 133 VAL B CA 1
ATOM 2378 C C . VAL B 1 133 ? 3.855 -28.562 -8.352 1 98.38 133 VAL B C 1
ATOM 2380 O O . VAL B 1 133 ? 2.916 -29.344 -8.203 1 98.38 133 VAL B O 1
ATOM 2383 N N . GLY B 1 134 ? 4.023 -27.969 -9.461 1 98.44 134 GLY B N 1
ATOM 2384 C CA . GLY B 1 134 ? 3.283 -28.125 -10.703 1 98.44 134 GLY B CA 1
ATOM 2385 C C . GLY B 1 134 ? 3.893 -27.375 -11.867 1 98.44 134 GLY B C 1
ATOM 2386 O O . GLY B 1 134 ? 4.742 -26.5 -11.672 1 98.44 134 GLY B O 1
ATOM 2387 N N . ILE B 1 135 ? 3.498 -27.812 -13.07 1 98.44 135 ILE B N 1
ATOM 2388 C CA . ILE B 1 135 ? 4.051 -27.188 -14.266 1 98.44 135 ILE B CA 1
ATOM 2389 C C . ILE B 1 135 ? 2.922 -26.844 -15.234 1 98.44 135 ILE B C 1
ATOM 2391 O O . ILE B 1 135 ? 2.059 -27.672 -15.523 1 98.44 135 ILE B O 1
ATOM 2395 N N . ALA B 1 136 ? 2.824 -25.641 -15.602 1 98.5 136 ALA B N 1
ATOM 2396 C CA . ALA B 1 136 ? 2.07 -25.219 -16.781 1 98.5 136 ALA B CA 1
ATOM 2397 C C . ALA B 1 136 ? 2.982 -25.078 -18 1 98.5 136 ALA B C 1
ATOM 2399 O O . ALA B 1 136 ? 3.904 -24.266 -18 1 98.5 136 ALA B O 1
ATOM 2400 N N . SER B 1 137 ? 2.701 -25.859 -19.062 1 98 137 SER B N 1
ATOM 2401 C CA . SER B 1 137 ? 3.688 -26 -20.125 1 98 137 SER B CA 1
ATOM 2402 C C . SER B 1 137 ? 3.016 -26.203 -21.469 1 98 137 SER B C 1
ATOM 2404 O O . SER B 1 137 ? 1.904 -26.719 -21.547 1 98 137 SER B O 1
ATOM 2406 N N . ASP B 1 138 ? 3.674 -25.719 -22.484 1 97.5 138 ASP B N 1
ATOM 2407 C CA . ASP B 1 138 ? 3.164 -25.969 -23.828 1 97.5 138 ASP B CA 1
ATOM 2408 C C . ASP B 1 138 ? 3.756 -27.25 -24.406 1 97.5 138 ASP B C 1
ATOM 2410 O O . ASP B 1 138 ? 3.443 -27.609 -25.547 1 97.5 138 ASP B O 1
ATOM 2414 N N . VAL B 1 139 ? 4.613 -27.906 -23.656 1 96.62 139 VAL B N 1
ATOM 2415 C CA . VAL B 1 139 ? 5.152 -29.203 -24.016 1 96.62 139 VAL B CA 1
ATOM 2416 C C . VAL B 1 1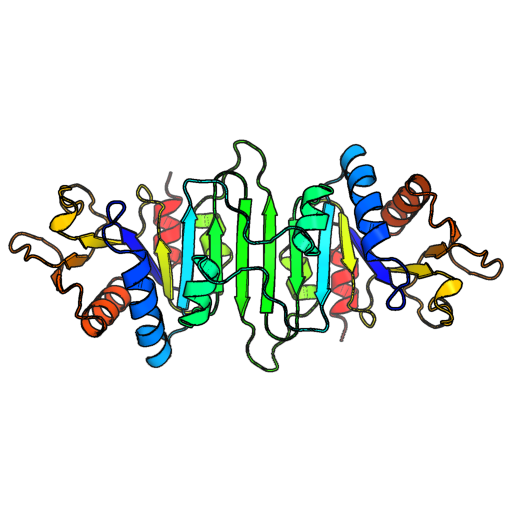39 ? 5 -30.172 -22.844 1 96.62 139 VAL B C 1
ATOM 2418 O O . VAL B 1 139 ? 4.93 -29.75 -21.688 1 96.62 139 VAL B O 1
ATOM 2421 N N . PRO B 1 140 ? 5.004 -31.422 -23.203 1 95 140 PRO B N 1
ATOM 2422 C CA . PRO B 1 140 ? 4.852 -32.375 -22.109 1 95 140 PRO B CA 1
ATOM 2423 C C . PRO B 1 140 ? 6.145 -32.594 -21.328 1 95 140 PRO B C 1
ATOM 2425 O O . PRO B 1 140 ? 7.234 -32.375 -21.859 1 95 140 PRO B O 1
ATOM 2428 N N . PHE B 1 141 ? 6.016 -32.875 -20.125 1 95.94 141 PHE B N 1
ATOM 2429 C CA . PHE B 1 141 ? 7.105 -33.344 -19.281 1 95.94 141 PHE B CA 1
ATOM 2430 C C . PHE B 1 141 ? 6.758 -34.688 -18.656 1 95.94 141 PHE B C 1
ATOM 2432 O O . PHE B 1 141 ? 6.438 -34.75 -17.469 1 95.94 141 PHE B O 1
ATOM 2439 N N . PRO B 1 142 ? 6.895 -35.719 -19.391 1 94.44 142 PRO B N 1
ATOM 2440 C CA . PRO B 1 142 ? 6.441 -37.031 -18.922 1 94.44 142 PRO B CA 1
ATOM 2441 C C . PRO B 1 142 ? 7.195 -37.5 -17.688 1 94.44 142 PRO B C 1
ATOM 2443 O O . PRO B 1 142 ? 6.664 -38.312 -16.906 1 94.44 142 PRO B O 1
ATOM 2446 N N . GLN B 1 143 ? 8.422 -37.062 -17.5 1 93.81 143 GLN B N 1
ATOM 2447 C CA . GLN B 1 143 ? 9.242 -37.531 -16.391 1 93.81 143 GLN B CA 1
ATOM 2448 C C . GLN B 1 143 ? 9.102 -36.625 -15.164 1 93.81 143 GLN B C 1
ATOM 2450 O O . GLN B 1 143 ? 9.781 -36.844 -14.156 1 93.81 143 GLN B O 1
ATOM 2455 N N . ALA B 1 144 ? 8.266 -35.656 -15.305 1 95.38 144 ALA B N 1
ATOM 2456 C CA . ALA B 1 144 ? 8.117 -34.75 -14.18 1 95.38 144 ALA B CA 1
ATOM 2457 C C . ALA B 1 144 ? 7.477 -35.438 -12.984 1 95.38 144 ALA B C 1
ATOM 2459 O O . ALA B 1 144 ? 6.551 -36.219 -13.148 1 95.38 144 ALA B O 1
ATOM 2460 N N . ALA B 1 145 ? 7.887 -35.125 -11.82 1 95.06 145 ALA B N 1
ATOM 2461 C CA . ALA B 1 145 ? 7.383 -35.719 -10.586 1 95.06 145 ALA B CA 1
ATOM 2462 C C . ALA B 1 145 ? 6.18 -34.938 -10.062 1 95.06 145 ALA B C 1
ATOM 2464 O O . ALA B 1 145 ? 5.637 -35.25 -9 1 95.06 145 ALA B O 1
ATOM 2465 N N . VAL B 1 146 ? 5.816 -33.938 -10.703 1 97.75 146 VAL B N 1
ATOM 2466 C CA . VAL B 1 146 ? 4.699 -33.062 -10.328 1 97.75 146 VAL B CA 1
ATOM 2467 C C . VAL B 1 146 ? 3.695 -33 -11.477 1 97.75 146 VAL B C 1
ATOM 2469 O O . VAL B 1 146 ? 4.031 -33.312 -12.625 1 97.75 146 VAL B O 1
ATOM 2472 N N . PRO B 1 147 ? 2.465 -32.594 -11.203 1 98.12 147 PRO B N 1
ATOM 2473 C CA . PRO B 1 147 ? 1.474 -32.5 -12.281 1 98.12 147 PRO B CA 1
ATOM 2474 C C . PRO B 1 147 ? 1.868 -31.469 -13.344 1 98.12 147 PRO B C 1
ATOM 2476 O O . PRO B 1 147 ? 2.441 -30.422 -13.016 1 98.12 147 PRO B O 1
ATOM 2479 N N . VAL B 1 148 ? 1.528 -31.828 -14.602 1 98.5 148 VAL B N 1
ATOM 2480 C CA . VAL B 1 148 ? 1.764 -30.953 -15.742 1 98.5 148 VAL B CA 1
ATOM 2481 C C . VAL B 1 148 ? 0.439 -30.641 -16.438 1 98.5 148 VAL B C 1
ATOM 2483 O O . VAL B 1 148 ? -0.344 -31.547 -16.734 1 98.5 148 VAL B O 1
ATOM 2486 N N . VAL B 1 149 ? 0.162 -29.406 -16.625 1 98.31 149 VAL B N 1
ATOM 2487 C CA . VAL B 1 149 ? -1.044 -28.969 -17.312 1 98.31 149 VAL B CA 1
ATOM 2488 C C . VAL B 1 149 ? -0.667 -28.062 -18.484 1 98.31 149 VAL B C 1
ATOM 2490 O O . VAL B 1 149 ? 0.42 -27.484 -18.5 1 98.31 149 VAL B O 1
ATOM 2493 N N . GLY B 1 150 ? -1.609 -27.984 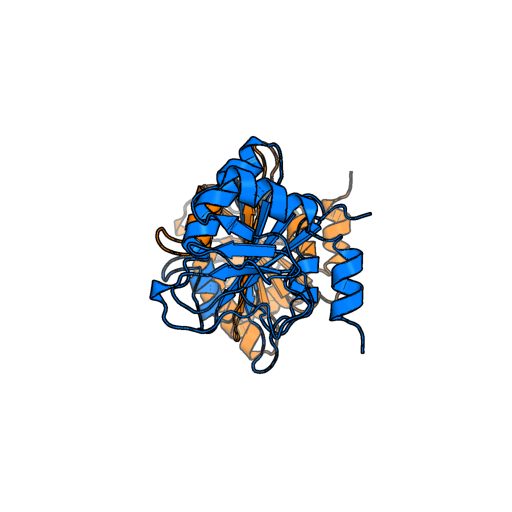-19.422 1 97.75 150 GLY B N 1
ATOM 2494 C CA . GLY B 1 150 ? -1.358 -27.125 -20.562 1 97.75 150 GLY B CA 1
ATOM 2495 C C . GLY B 1 150 ? -1.45 -25.641 -20.234 1 97.75 150 GLY B C 1
ATOM 2496 O O . GLY B 1 150 ? -2.289 -25.234 -19.438 1 97.75 150 GLY B O 1
ATOM 2497 N N . LEU B 1 151 ? -0.686 -24.859 -20.953 1 96.56 151 LEU B N 1
ATOM 2498 C CA . LEU B 1 151 ? -0.626 -23.422 -20.703 1 96.56 151 LEU B CA 1
ATOM 2499 C C . LEU B 1 151 ? -1.963 -22.766 -21.016 1 96.56 151 LEU B C 1
ATOM 2501 O O . LEU B 1 151 ? -2.293 -21.719 -20.453 1 96.56 151 LEU B O 1
ATOM 2505 N N . ASP B 1 152 ? -2.73 -23.359 -21.859 1 96.25 152 ASP B N 1
ATOM 2506 C CA . ASP B 1 152 ? -3.975 -22.734 -22.297 1 96.25 152 ASP B CA 1
ATOM 2507 C C . ASP B 1 152 ? -5.168 -23.281 -21.516 1 96.25 152 ASP B C 1
ATOM 2509 O O . ASP B 1 152 ? -6.289 -22.797 -21.672 1 96.25 152 ASP B O 1
ATOM 2513 N N . ASP B 1 153 ? -4.938 -24.219 -20.719 1 97.88 153 ASP B N 1
ATOM 2514 C CA . ASP B 1 153 ? -6.008 -24.781 -19.922 1 97.88 153 ASP B CA 1
ATOM 2515 C C . ASP B 1 153 ? -6.117 -24.078 -18.562 1 97.88 153 ASP B C 1
ATOM 2517 O O . ASP B 1 153 ? -5.785 -24.641 -17.531 1 97.88 153 ASP B O 1
ATOM 2521 N N . ILE B 1 154 ? -6.723 -22.922 -18.578 1 98.62 154 ILE B N 1
ATOM 2522 C CA . ILE B 1 154 ? -6.734 -22.016 -17.422 1 98.62 154 ILE B CA 1
ATOM 2523 C C . ILE B 1 154 ? -7.523 -22.656 -16.281 1 98.62 154 ILE B C 1
ATOM 2525 O O . ILE B 1 154 ? -7.184 -22.484 -15.117 1 98.62 154 ILE B O 1
ATOM 2529 N N . GLU B 1 155 ? -8.578 -23.375 -16.609 1 98.62 155 GLU B N 1
ATOM 2530 C CA . GLU B 1 155 ? -9.359 -24.062 -15.586 1 98.62 155 GLU B CA 1
ATOM 2531 C C . GLU B 1 155 ? -8.516 -25.094 -14.844 1 98.62 155 GLU B C 1
ATOM 2533 O O . GLU B 1 155 ? -8.555 -25.172 -13.617 1 98.62 155 GLU B O 1
ATOM 2538 N N . ALA B 1 156 ? -7.727 -25.828 -15.609 1 98.69 156 ALA B N 1
ATOM 2539 C CA . ALA B 1 156 ? -6.852 -26.828 -15 1 98.69 156 ALA B CA 1
ATOM 2540 C C . ALA B 1 156 ? -5.754 -26.156 -14.172 1 98.69 156 ALA B C 1
ATOM 2542 O O . ALA B 1 156 ? -5.359 -26.672 -13.125 1 98.69 156 ALA B O 1
ATOM 2543 N N . ILE B 1 157 ? -5.27 -25.109 -14.656 1 98.75 157 ILE B N 1
ATOM 2544 C CA . ILE B 1 157 ? -4.258 -24.359 -13.914 1 98.75 157 ILE B CA 1
ATOM 2545 C C . ILE B 1 157 ? -4.852 -23.844 -12.609 1 98.75 157 ILE B C 1
ATOM 2547 O O . ILE B 1 157 ? -4.215 -23.922 -11.555 1 98.75 157 ILE B O 1
ATOM 2551 N N . ALA B 1 158 ? -6.094 -23.359 -12.672 1 98.81 158 ALA B N 1
ATOM 2552 C CA . ALA B 1 158 ? -6.781 -22.875 -11.477 1 98.81 158 ALA B CA 1
ATOM 2553 C C . ALA B 1 158 ? -6.922 -24 -10.445 1 98.81 158 ALA B C 1
ATOM 2555 O O . ALA B 1 158 ? -6.691 -23.781 -9.25 1 98.81 158 ALA B O 1
ATOM 2556 N N . ASP B 1 159 ? -7.281 -25.141 -10.938 1 98.81 159 ASP B N 1
ATOM 2557 C CA . ASP B 1 159 ? -7.375 -26.297 -10.047 1 98.81 159 ASP B CA 1
ATOM 2558 C C . ASP B 1 159 ? -6.027 -26.594 -9.391 1 98.81 159 ASP B C 1
ATOM 2560 O O . ASP B 1 159 ? -5.953 -26.797 -8.172 1 98.81 159 ASP B O 1
ATOM 2564 N N . LEU B 1 160 ? -5.031 -26.609 -10.195 1 98.75 160 LEU B N 1
ATOM 2565 C CA . LEU B 1 160 ? -3.703 -26.984 -9.734 1 98.75 160 LEU B CA 1
ATOM 2566 C C . LEU B 1 160 ? -3.188 -26 -8.688 1 98.75 160 LEU B C 1
ATOM 2568 O O . LEU B 1 160 ? -2.689 -26.406 -7.637 1 98.75 160 LEU B O 1
ATOM 2572 N N . VAL B 1 161 ? -3.322 -24.703 -8.93 1 98.62 161 VAL B N 1
ATOM 2573 C CA . VAL B 1 161 ? -2.791 -23.703 -8 1 98.62 161 VAL B CA 1
ATOM 2574 C C . VAL B 1 161 ? -3.578 -23.75 -6.691 1 98.62 161 VAL B C 1
ATOM 2576 O O . VAL B 1 161 ? -3.01 -23.594 -5.609 1 98.62 161 VAL B O 1
ATOM 2579 N N . THR B 1 162 ? -4.898 -23.953 -6.758 1 98.31 162 THR B N 1
ATOM 2580 C CA . THR B 1 162 ? -5.723 -24.016 -5.555 1 98.31 162 THR B CA 1
ATOM 2581 C C . THR B 1 162 ? -5.375 -25.25 -4.723 1 98.31 162 THR B C 1
ATOM 2583 O O . THR B 1 162 ? -5.328 -25.188 -3.494 1 98.31 162 THR B O 1
ATOM 2586 N N . GLU B 1 163 ? -5.121 -26.266 -5.418 1 98.44 163 GLU B N 1
ATOM 2587 C CA . GLU B 1 163 ? -4.812 -27.531 -4.75 1 98.44 163 GLU B CA 1
ATOM 2588 C C . GLU B 1 163 ? -3.428 -27.484 -4.105 1 98.44 163 GLU B C 1
ATOM 2590 O O . GLU B 1 163 ? -3.221 -28.031 -3.023 1 98.44 163 GLU B O 1
ATOM 2595 N N . ARG B 1 164 ? -2.508 -26.797 -4.723 1 98.62 164 ARG B N 1
ATOM 2596 C CA . ARG B 1 164 ? -1.105 -26.922 -4.336 1 98.62 164 ARG B CA 1
ATOM 2597 C C . ARG B 1 164 ? -0.68 -25.75 -3.453 1 98.62 164 ARG B C 1
ATOM 2599 O O . ARG B 1 164 ? 0.369 -25.797 -2.809 1 98.62 164 ARG B O 1
ATOM 2606 N N . ALA B 1 165 ? -1.465 -24.688 -3.457 1 98.69 165 ALA B N 1
ATOM 2607 C CA . ALA B 1 165 ? -1.144 -23.578 -2.568 1 98.69 165 ALA B CA 1
ATOM 2608 C C . ALA B 1 165 ? -1.059 -24.047 -1.117 1 98.69 165 ALA B C 1
ATOM 2610 O O . ALA B 1 165 ? -1.734 -25 -0.723 1 98.69 165 ALA B O 1
ATOM 2611 N N . GLU B 1 166 ? -0.224 -23.359 -0.406 1 98.69 166 GLU B N 1
ATOM 2612 C CA . GLU B 1 166 ? -0.019 -23.734 0.991 1 98.69 166 GLU B CA 1
ATOM 2613 C C . GLU B 1 166 ? -0.497 -22.625 1.929 1 98.69 166 GLU B C 1
ATOM 2615 O O . GLU B 1 166 ? -0.512 -21.453 1.556 1 98.69 166 GLU B O 1
ATOM 2620 N N . ALA B 1 167 ? -0.844 -23.047 3.133 1 98.38 167 ALA B N 1
ATOM 2621 C CA . ALA B 1 167 ? -1.278 -22.094 4.145 1 98.38 167 ALA B CA 1
ATOM 2622 C C . ALA B 1 167 ? -0.182 -21.078 4.438 1 98.38 167 ALA B C 1
ATOM 2624 O O . ALA B 1 167 ? 0.999 -21.422 4.504 1 98.38 167 ALA B O 1
ATOM 2625 N N . LEU B 1 168 ? -0.574 -19.875 4.625 1 98.19 168 LEU B N 1
ATOM 2626 C CA . LEU B 1 168 ? 0.366 -18.781 4.887 1 98.19 168 LEU B CA 1
ATOM 2627 C C . LEU B 1 168 ? 1.322 -19.156 6.016 1 98.19 168 LEU B C 1
ATOM 2629 O O . LEU B 1 168 ? 2.535 -18.969 5.895 1 98.19 168 LEU B O 1
ATOM 2633 N N . GLU B 1 169 ? 0.797 -19.688 7.059 1 97.19 169 GLU B N 1
ATOM 2634 C CA . GLU B 1 169 ? 1.607 -20.016 8.227 1 97.19 169 GLU B CA 1
ATOM 2635 C C . GLU B 1 169 ? 2.693 -21.031 7.887 1 97.19 169 GLU B C 1
ATOM 2637 O O . GLU B 1 169 ? 3.812 -20.938 8.398 1 97.19 169 GLU B O 1
ATOM 2642 N N . THR B 1 170 ? 2.367 -21.953 7.078 1 97.5 170 THR B N 1
ATOM 2643 C CA . THR B 1 170 ? 3.328 -22.953 6.629 1 97.5 170 THR B CA 1
ATOM 2644 C C . THR B 1 170 ? 4.434 -22.312 5.797 1 97.5 170 THR B C 1
ATOM 2646 O O . THR B 1 170 ? 5.617 -22.594 6.004 1 97.5 170 THR B O 1
ATOM 2649 N N . VAL B 1 171 ? 4.07 -21.438 4.918 1 97.88 171 VAL B N 1
ATOM 2650 C CA . VAL B 1 171 ? 5.012 -20.734 4.047 1 97.88 171 VAL B CA 1
ATOM 2651 C C . VAL B 1 171 ? 5.926 -19.844 4.883 1 97.88 171 VAL B C 1
ATOM 2653 O O . VAL B 1 171 ? 7.145 -19.844 4.707 1 97.88 171 VAL B O 1
ATOM 2656 N N . LEU B 1 172 ? 5.336 -19.109 5.793 1 97.44 172 LEU B N 1
ATOM 2657 C CA . LEU B 1 172 ? 6.109 -18.219 6.645 1 97.44 172 LEU B CA 1
ATOM 2658 C C . LEU B 1 172 ? 7.121 -19 7.477 1 97.44 172 LEU B C 1
ATOM 2660 O O . LEU B 1 172 ? 8.266 -18.562 7.629 1 97.44 172 LEU B O 1
ATOM 2664 N N . ALA B 1 173 ? 6.676 -20.094 7.965 1 96.94 173 ALA B N 1
ATOM 2665 C CA . ALA B 1 173 ? 7.566 -20.922 8.773 1 96.94 173 ALA B CA 1
ATOM 2666 C C . ALA B 1 173 ? 8.781 -21.375 7.969 1 96.94 173 ALA B C 1
ATOM 2668 O O . ALA B 1 173 ? 9.898 -21.422 8.492 1 96.94 173 ALA B O 1
ATOM 2669 N N . ARG B 1 174 ? 8.57 -21.688 6.773 1 95.94 174 ARG B N 1
ATOM 2670 C CA . ARG B 1 174 ? 9.648 -22.156 5.902 1 95.94 174 ARG B CA 1
ATOM 2671 C C . ARG B 1 174 ? 10.562 -21 5.5 1 95.94 174 ARG B C 1
ATOM 2673 O O . ARG B 1 174 ? 11.781 -21.172 5.445 1 95.94 174 ARG B O 1
ATOM 2680 N N . LEU B 1 175 ? 10.016 -19.859 5.227 1 95.69 175 LEU B N 1
ATOM 2681 C CA . LEU B 1 175 ? 10.766 -18.703 4.762 1 95.69 175 LEU B CA 1
ATOM 2682 C C . LEU B 1 175 ? 11.617 -18.125 5.883 1 95.69 175 LEU B C 1
ATOM 2684 O O . LEU B 1 175 ? 12.656 -17.5 5.625 1 95.69 175 LEU B O 1
ATOM 2688 N N . GLU B 1 176 ? 11.156 -18.234 7.02 1 92.25 176 GLU B N 1
ATOM 2689 C CA . GLU B 1 176 ? 11.828 -17.594 8.148 1 92.25 176 GLU B CA 1
ATOM 2690 C C . GLU B 1 176 ? 12.711 -18.594 8.898 1 92.25 176 GLU B C 1
ATOM 2692 O O . GLU B 1 176 ? 13.312 -18.25 9.922 1 92.25 176 GLU B O 1
ATOM 2697 N N . ARG B 1 177 ? 12.672 -19.797 8.375 1 84.25 177 ARG B N 1
ATOM 2698 C CA . ARG B 1 177 ? 13.578 -20.766 8.984 1 84.25 177 ARG B CA 1
ATOM 2699 C C . ARG B 1 177 ? 15.023 -20.328 8.859 1 84.25 177 ARG B C 1
ATOM 2701 O O . ARG B 1 177 ? 15.461 -19.875 7.793 1 84.25 177 ARG B O 1
ATOM 2708 N N . PRO B 1 178 ? 15.734 -20.344 9.914 1 74.81 178 PRO B N 1
ATOM 2709 C CA . PRO B 1 178 ? 17.141 -19.969 9.938 1 74.81 178 PRO B CA 1
ATOM 2710 C C . PRO B 1 178 ? 18 -20.844 9.023 1 74.81 178 PRO B C 1
ATOM 2712 O O . PRO B 1 178 ? 17.672 -22 8.773 1 74.81 178 PRO B O 1
#

Foldseek 3Di:
DFQEWEEEEDEDPPLCRVVLCVVQVVVQVVVVFDEAEAEDDPDDDDPDDPPDPVVVVVVVPDQKDWDDDPPDIDMDGHDPVVGDDDPLNVLVVDHRGGYYYYYDPNVAQFAYEYRGEVVVVDDGDVVPHVSDQEYAYCDDDPPHPHYYDHSPPSVVVNVSCVVSTGRSVVSSCRRPPD/DFQEWEEEEDEDPPLCRVVLCVVQVVVQVVVVFDEAEAEDDPDDDDPDDPPDPQVVVVVVPDQKDWDDDPPDIDMDGHDPVVDDDDPLNVLVVDHRGGYYYYYDPNVAQFAYEYRGEVVVVDDGDVVPHVSDQEYAYCDDDPPHPHYYDHSPPSVVVNVSCVVSTGRSVVSSCRRPPD

pLDDT: mean 93.91, std 5.89, range [70.25, 98.81]

InterPro domains:
  IPR004435 Molybdopterin-guanine dinucleotide biosynthesis protein B (MobB) domain [PF03205] (6-138)
  IPR004435 Molybdopterin-guanine dinucleotide biosynthesis protein B (MobB) domain [TIGR00176] (6-162)
  IPR027417 P-loop containing nucleoside triphosphate hydrolase [G3DSA:3.40.50.300] (2-167)
  IPR027417 P-loop containing nucleoside triphosphate hydrolase [SSF52540] (5-165)
  IPR052539 Molybdopterin-guanine dinucleotide biosynthesis adapter [PTHR40072] (5-168)

Nearest PDB structures (foldseek):
  1np6-assembly1_B  TM=8.856E-01  e=1.402E-15  Escherichia coli
  1np6-assembly1_A  TM=8.890E-01  e=1.191E-13  Escherichia coli
  4nkr-assembly2_E  TM=7.659E-01  e=4.992E-08  Bacillus spizizenii str. W23
  6b8v-assembly2_C-2  TM=4.693E-01  e=1.259E-02  Cryptococcus neoformans
  7fgq-assembly1_A-2  TM=4.853E-01  e=3.702E-02  Brugia malayi

Solvent-accessible surface area (backbone atoms only — not comparable to full-atom values): 19378 Å² total; per-residue (Å²): 134,70,63,21,23,33,32,27,45,38,63,59,88,80,32,45,62,69,59,48,46,47,58,39,40,41,56,45,38,72,72,70,43,49,35,31,38,36,35,53,39,93,54,84,77,72,64,51,49,90,88,37,67,65,35,46,39,42,74,27,56,32,42,28,37,34,43,32,25,62,47,34,36,36,37,38,37,57,36,54,88,93,41,55,84,46,70,63,63,56,58,69,68,49,72,51,56,36,38,36,41,30,38,48,67,81,85,51,70,48,41,21,35,34,33,43,36,74,91,63,74,61,80,82,59,64,88,82,30,88,41,42,64,28,33,32,21,77,61,88,60,90,83,52,92,42,58,74,42,49,65,83,40,48,70,58,50,50,50,49,51,67,68,62,34,37,50,44,68,61,40,45,54,55,61,66,50,128,133,69,63,20,24,34,31,28,45,38,62,59,89,82,32,45,62,71,61,48,46,47,58,37,40,40,56,44,39,72,71,69,42,48,35,31,38,36,35,54,39,92,52,83,76,71,63,49,49,89,88,36,68,66,35,46,39,42,74,26,56,32,42,29,37,35,46,34,26,62,48,34,37,34,37,39,36,58,38,55,88,92,39,57,83,46,68,64,63,56,57,67,69,49,74,50,56,35,38,37,42,30,38,48,68,80,85,52,69,48,40,20,36,34,34,44,35,74,90,64,75,62,81,84,59,64,88,82,31,87,40,42,64,28,33,31,20,77,60,87,61,88,83,52,92,43,58,74,44,50,64,81,39,48,69,59,49,50,50,50,51,66,68,61,33,38,50,44,68,61,38,44,54,55,60,67,49,127

Radius of gyration: 23.52 Å; Cα contacts (8 Å, |Δi|>4): 736; chains: 2; bounding box: 40×75×49 Å

Organism: Methylorubrum extorquens (strain ATCC 14718 / DSM 1338 / JCM 2805 / NCIMB 9133 / AM1) (NCBI:txid272630)

Secondary structure (DSSP, 8-state):
--EEEEEEEE--TTS-HHHHHHHHHHHHHHTT--EEEEEE-SS---SS-TTSHHHHHHHTT-SEEEEE-SSEEEEEEEPPTT-PPPHHHHHTTS-SEEEEEEE--TTS-S-EEEEE-GGG----STTT-TTEEEEEESS--TT-SS-EEETT-HHHHHHHHHHH-EEHHHHHHHHT--/--EEEEEEEE--TTS-HHHHHHHHHHHHHHTT--EEEEEE-SS---SS-TTSHHHHHHHTT-SEEEEE-SSEEEEEEEPPTT----HHHHHTTS-SEEEEEEE--TTS-S-EEEEE-GGG----STTT-TTEEEEEESS--TT-SS-EEETT-HHHHHHHHHHH-EEHHHHHHHHT--